Protein AF-A2FU01-F1 (afdb_monomer)

Radius of gyration: 20.54 Å; Cα contacts (8 Å, |Δi|>4): 476; chains: 1; bounding box: 46×54×56 Å

Solvent-accessible surface area (backbone atoms only — not comparable to full-atom values): 16799 Å² total; per-residue (Å²): 116,40,80,57,59,60,44,74,66,53,72,69,38,48,50,30,56,73,68,65,44,70,49,74,47,75,46,80,49,58,55,92,45,40,67,59,50,53,52,49,48,48,71,64,40,41,24,26,28,24,21,35,81,86,70,32,39,35,46,48,92,60,76,44,55,71,45,82,50,78,78,81,53,95,46,71,64,58,47,50,54,49,40,60,76,74,58,66,64,59,44,64,78,25,28,20,31,39,37,33,38,64,40,38,43,31,44,41,25,30,34,50,51,26,40,77,59,38,49,48,49,48,52,34,44,80,68,72,42,91,61,63,59,77,72,47,44,34,52,63,52,50,51,65,72,71,37,43,73,63,42,74,72,50,82,80,86,74,75,85,74,53,48,72,65,58,82,72,73,80,71,83,86,83,71,84,72,85,78,79,78,79,88,68,90,76,88,58,89,83,71,65,57,70,42,52,50,43,47,51,55,38,53,49,34,18,58,67,48,75,42,82,62,70,55,21,34,72,41,83,42,62,48,51,80,80,40,94,76,61,37,60,34,54,22,37,39,67,27,47,46,55,23,40,46,85,71,52,74,87,80,55,51,95,75,60,50,72,69,56,52,38,48,35,27,50,49,38,38,52,51,38,57,75,70,42,39,34,50,36,39,49,45,47,54,56,50,67,78,45,68,87,127

Foldseek 3Di:
DDDDQKAFDALVLVVLLVLQDKDKDKDFAALVCFVVLQVCCQQQALQQAWADQVGIIGGHPDTRAEEEDDPPDPDSVVVVVVCVVPPSDRSRVTQWHWYDYRGMIMIMGRLSQADPVLSVLSVCVSVVHDHADAPSDRAADHLCRQCVVVLVPDDDDADPDALDQPPDDPDPDDDPDPPPDDDDPCPDDDDLPVLVVLLVVQVVSCVSVVHNDWSKDKDKDQQCVVGPGDHSSNHNNIFIHIFTLPDDPPPPPVPDDSVSSSVSSVVRVVVCVVSCSRSVRVSCSNCVVDPDD

Nearest PDB structures (foldseek):
  8g3j-assembly1_A  TM=5.429E-01  e=8.301E-05  Thermobifida fusca YX
  6ltd-assembly2_B  TM=4.489E-01  e=2.703E-04  Streptomyces sp. Sp080513GE-23
  6ltb-assembly1_A  TM=4.379E-01  e=3.851E-04  Streptomyces sp. Sp080513GE-23
  6ltc-assembly1_A  TM=4.478E-01  e=1.182E-03  Streptomyces sp. Sp080513GE-23
  7w5b-assembly1_R  TM=1.915E-01  e=4.860E+00  Homo sapiens

Mean predicted aligned error: 6.95 Å

Secondary structure (DSSP, 8-state):
-BS-SEE---HHHHHHHHHT-EEEEEEE--GGGHHHHHHHHHHH-GGGGEEE-SSSEEE--SPP-EEE--S--SSHHHHHHHHHHHS---TTT-SEEEEE-SSEEEEEEEGGG--HHHHHHHHHHHTT--------BSSPPPHHHHTHHHHHT--SPPP------TT---PPS--SS----------S---SHHHHHHHHHHHHHHHHTTS----EEEEEEEGGGG-SS--TT--S-EEEEEEE----TTTTGGG--HHHHHHHHHHHHHHHHHTTHHHHHHHHHHHHHS---

Sequence (293 aa):
MIGPSTMLPNAFEKLQLSVGCYVQLAVKVKNNKVSEIVNEISKKCIGCRTLFDGKNYVYTDQPCPTYQIPDKFPHLEEANKFVAKNHTIPESTRLASICYNKDTVIFNCNHSSSDGGYMKMLLDHVCGRETPKDTQAKIHTSIIDALSDQLANTNGKISTMTTPIRNYRKKQEKEYAIYTLIEFPIKEKMSKVTEKMMLAATLSASAYNKMLTSIASQLAVNARRYMKNPDWSHCNIDSLIVADAHTSIVTKYAKLIIDELSALLRKDMQEKLNNGEALRSVNHLYKRTYPKQ

Organism: Trichomonas vaginalis (strain ATCC PRA-98 / G3) (NCBI:txid412133)

pLDDT: mean 85.67, std 15.04, range [35.97, 98.75]

Structure (mmCIF, N/CA/C/O backbone):
data_AF-A2FU01-F1
#
_entry.id   AF-A2FU01-F1
#
loop_
_atom_site.group_PDB
_atom_site.id
_atom_site.type_symbol
_atom_site.label_atom_id
_atom_site.label_alt_id
_atom_site.label_comp_id
_atom_site.label_asym_id
_atom_site.label_entity_id
_atom_site.label_seq_id
_atom_site.pdbx_PDB_ins_code
_atom_site.Cartn_x
_atom_site.Cartn_y
_atom_site.Cartn_z
_atom_site.occupancy
_atom_site.B_iso_or_equiv
_atom_site.auth_seq_id
_atom_site.auth_comp_id
_atom_site.auth_asym_id
_atom_site.auth_atom_id
_atom_site.pdbx_PDB_model_num
ATOM 1 N N . MET A 1 1 ? 0.226 6.711 23.157 1.00 78.88 1 MET A N 1
ATOM 2 C CA . MET A 1 1 ? 0.546 7.139 21.781 1.00 78.88 1 MET A CA 1
ATOM 3 C C . MET A 1 1 ? 1.501 8.325 21.817 1.00 78.88 1 MET A C 1
ATOM 5 O O . MET A 1 1 ? 1.341 9.168 22.694 1.00 78.88 1 MET A O 1
ATOM 9 N N . ILE A 1 2 ? 2.484 8.378 20.917 1.00 87.88 2 ILE A N 1
ATOM 10 C CA . ILE A 1 2 ? 3.614 9.327 20.902 1.00 87.88 2 ILE A CA 1
ATOM 11 C C . ILE A 1 2 ? 3.585 10.151 19.601 1.00 87.88 2 ILE A C 1
ATOM 13 O O . ILE A 1 2 ? 3.069 9.690 18.583 1.00 87.88 2 ILE A O 1
ATOM 17 N N . GLY A 1 3 ? 4.134 11.369 19.626 1.00 89.94 3 GLY A N 1
ATOM 18 C CA . GLY A 1 3 ? 4.278 12.228 18.445 1.00 89.94 3 GLY A CA 1
ATOM 19 C C . GLY A 1 3 ? 3.182 13.291 18.303 1.00 89.94 3 GLY A C 1
ATOM 20 O O . GLY A 1 3 ? 2.368 13.474 19.219 1.00 89.94 3 GLY A O 1
ATOM 21 N N . PRO A 1 4 ? 3.176 14.034 17.182 1.00 92.69 4 PRO A N 1
ATOM 22 C CA . PRO A 1 4 ? 2.248 15.135 16.976 1.00 92.69 4 PRO A CA 1
ATOM 23 C C . PRO A 1 4 ? 0.814 14.627 16.774 1.00 92.69 4 PRO A C 1
ATOM 25 O O . PRO A 1 4 ? 0.582 13.552 16.224 1.00 92.69 4 PRO A O 1
ATOM 28 N N . SER A 1 5 ? -0.164 15.418 17.219 1.00 96.31 5 SER A N 1
ATOM 29 C CA . SER A 1 5 ? -1.586 15.142 16.960 1.00 96.31 5 SER A CA 1
ATOM 30 C C . SER A 1 5 ? -2.058 15.686 15.606 1.00 96.31 5 SER A C 1
ATOM 32 O O . SER A 1 5 ? -3.189 15.417 15.212 1.00 96.31 5 SER A O 1
ATOM 34 N N . THR A 1 6 ? -1.221 16.453 14.903 1.00 96.81 6 THR A N 1
ATOM 35 C CA . THR A 1 6 ? -1.499 16.989 13.567 1.00 96.81 6 THR A CA 1
ATOM 36 C C . THR A 1 6 ? -0.242 16.957 12.697 1.00 96.81 6 THR A C 1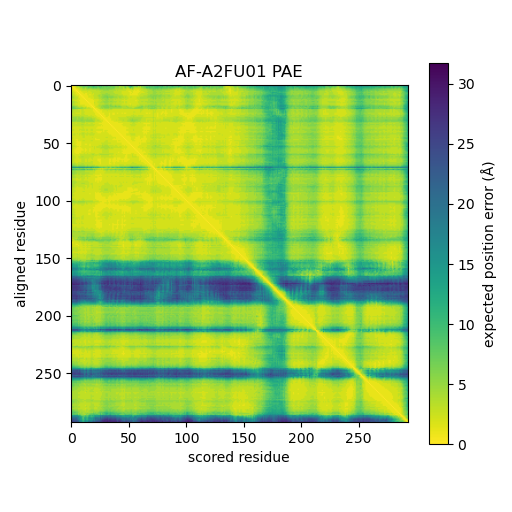
ATOM 38 O O . THR A 1 6 ? 0.865 17.139 13.199 1.00 96.81 6 THR A O 1
ATOM 41 N N . MET A 1 7 ? -0.391 16.719 11.393 1.00 95.94 7 MET A N 1
ATOM 42 C CA . MET A 1 7 ? 0.726 16.708 10.439 1.00 95.94 7 MET A CA 1
ATOM 43 C C . MET A 1 7 ? 0.266 17.198 9.068 1.00 95.94 7 MET A C 1
ATOM 45 O O . MET A 1 7 ? -0.790 16.795 8.587 1.00 95.94 7 MET A O 1
ATOM 49 N N . LEU A 1 8 ? 1.062 18.038 8.411 1.00 94.38 8 LEU A N 1
ATOM 50 C CA . LEU A 1 8 ? 0.791 18.434 7.032 1.00 94.38 8 LEU A CA 1
ATOM 51 C C . LEU A 1 8 ? 1.210 17.299 6.079 1.00 94.38 8 LEU A C 1
ATOM 53 O O . LEU A 1 8 ? 2.355 16.857 6.175 1.00 94.38 8 LEU A O 1
ATOM 57 N N . PRO A 1 9 ? 0.353 16.848 5.143 1.00 92.19 9 PRO A N 1
ATOM 58 C CA . PRO A 1 9 ? 0.762 15.861 4.156 1.00 92.19 9 PRO A CA 1
ATOM 59 C C . PRO A 1 9 ? 1.794 16.447 3.188 1.00 92.19 9 PRO A C 1
ATOM 61 O O . PRO A 1 9 ? 1.681 17.599 2.741 1.00 92.19 9 PRO A O 1
ATOM 64 N N . ASN A 1 10 ? 2.770 15.633 2.799 1.00 86.88 10 ASN A N 1
ATOM 65 C CA . ASN A 1 10 ? 3.693 15.972 1.718 1.00 86.88 10 ASN A CA 1
ATOM 66 C C . ASN A 1 10 ? 3.009 15.844 0.333 1.00 86.88 10 ASN A C 1
ATOM 68 O O . ASN A 1 10 ? 1.844 15.464 0.218 1.00 86.88 10 ASN A O 1
ATOM 72 N N . ALA A 1 11 ? 3.721 16.176 -0.750 1.00 81.75 11 ALA A N 1
ATOM 73 C CA . ALA A 1 11 ? 3.181 16.074 -2.116 1.00 81.75 11 ALA A CA 1
ATOM 74 C C . ALA A 1 11 ? 2.715 14.664 -2.488 1.00 81.75 11 ALA A C 1
ATOM 76 O O . ALA A 1 11 ? 1.692 14.507 -3.152 1.00 81.75 11 ALA A O 1
ATOM 77 N N . PHE A 1 12 ? 3.490 13.658 -2.093 1.00 82.69 12 PHE A N 1
ATOM 78 C CA . PHE A 1 12 ? 3.201 12.269 -2.408 1.00 82.69 12 PHE A CA 1
ATOM 79 C C . PHE A 1 12 ? 1.903 11.826 -1.727 1.00 82.69 12 PHE A C 1
ATOM 81 O O . PHE A 1 12 ? 1.001 11.309 -2.373 1.00 82.69 12 PHE A O 1
ATOM 88 N N . GLU A 1 13 ? 1.753 12.138 -0.446 1.00 89.12 13 GLU A N 1
ATOM 89 C CA . GLU A 1 13 ? 0.534 11.903 0.326 1.00 89.12 13 GLU A CA 1
ATOM 90 C C . GLU A 1 13 ? -0.666 12.683 -0.216 1.00 89.12 13 GLU A C 1
ATOM 92 O O . GLU A 1 13 ? -1.747 12.116 -0.342 1.00 89.12 13 GLU A O 1
ATOM 97 N N . LYS A 1 14 ? -0.484 13.952 -0.606 1.00 89.00 14 LYS A N 1
ATOM 98 C CA . LYS A 1 14 ? -1.539 14.752 -1.252 1.00 89.00 14 LYS A CA 1
ATOM 99 C C . LYS A 1 14 ? -2.019 14.132 -2.561 1.00 89.00 14 LYS A C 1
ATOM 101 O O . LYS A 1 14 ? -3.210 14.199 -2.843 1.00 89.00 14 LYS A O 1
ATOM 106 N N . LEU A 1 15 ? -1.119 13.536 -3.347 1.00 84.88 15 LEU A N 1
ATOM 107 C CA . LEU A 1 15 ? -1.495 12.793 -4.551 1.00 84.88 15 LEU A CA 1
ATOM 108 C C . LEU A 1 15 ? -2.341 11.564 -4.196 1.00 84.88 15 LEU A C 1
ATOM 110 O O . LEU A 1 15 ? -3.362 11.330 -4.830 1.00 84.88 15 LEU A O 1
ATOM 114 N N . GLN A 1 16 ? -1.958 10.801 -3.170 1.00 88.44 16 GLN A N 1
ATOM 115 C CA . GLN A 1 16 ? -2.743 9.634 -2.744 1.00 88.44 16 GLN A CA 1
ATOM 116 C C . GLN A 1 16 ? -4.131 10.033 -2.224 1.00 88.44 16 GLN A C 1
ATOM 118 O O . GLN A 1 16 ? -5.129 9.402 -2.577 1.00 88.44 16 GLN A O 1
ATOM 123 N N . LEU A 1 17 ? -4.199 11.118 -1.446 1.00 90.94 17 LEU A N 1
ATOM 124 C CA . LEU A 1 17 ? -5.452 11.693 -0.957 1.00 90.94 17 LEU A CA 1
ATOM 125 C C . LEU A 1 17 ? -6.339 12.179 -2.113 1.00 90.94 17 LEU A C 1
ATOM 127 O O . LEU A 1 17 ? -7.523 11.868 -2.127 1.00 90.94 17 LEU A O 1
ATOM 131 N N . SER A 1 18 ? -5.783 12.879 -3.109 1.00 86.69 18 SER A N 1
ATOM 132 C CA . SER A 1 18 ? -6.569 13.428 -4.227 1.00 86.69 18 SER A CA 1
ATOM 133 C C . SER A 1 18 ? -7.082 12.367 -5.199 1.00 86.69 18 SER A C 1
ATOM 135 O O . SER A 1 18 ? -8.150 12.536 -5.783 1.00 86.69 18 SER A O 1
ATOM 137 N N . VAL A 1 19 ? -6.343 11.266 -5.365 1.00 84.12 19 VAL A N 1
ATOM 138 C CA . VAL A 1 19 ? -6.801 10.107 -6.143 1.00 84.12 19 VAL A CA 1
ATOM 139 C C . VAL A 1 19 ? -7.897 9.342 -5.392 1.00 84.12 19 VAL A C 1
ATOM 141 O O . VAL A 1 19 ? -8.708 8.670 -6.027 1.00 84.12 19 VAL A O 1
ATOM 144 N N . GLY A 1 20 ? -7.937 9.433 -4.057 1.00 85.19 20 GLY A N 1
ATOM 145 C CA . GLY A 1 20 ? -8.892 8.691 -3.234 1.00 85.19 20 GLY A CA 1
ATOM 146 C C . GLY A 1 20 ? -8.672 7.179 -3.317 1.00 85.19 20 GLY A C 1
ATOM 147 O O . GLY A 1 20 ? -9.630 6.408 -3.343 1.00 85.19 20 GLY A O 1
ATOM 148 N N . CYS A 1 21 ? -7.412 6.743 -3.429 1.00 86.88 21 CYS A N 1
ATOM 149 C CA . CYS A 1 21 ? -7.065 5.329 -3.553 1.00 86.88 21 CYS A CA 1
ATOM 150 C C . CYS A 1 21 ? -7.145 4.627 -2.189 1.00 86.88 21 CYS A C 1
ATOM 152 O O . CYS A 1 21 ? -6.644 5.150 -1.195 1.00 86.88 21 CYS A O 1
ATOM 154 N N . TYR A 1 22 ? -7.727 3.426 -2.147 1.00 93.19 22 TYR A N 1
ATOM 155 C CA . TYR A 1 22 ? -7.781 2.580 -0.953 1.00 93.19 22 TYR A CA 1
ATOM 156 C C . TYR A 1 22 ? -7.107 1.237 -1.227 1.00 93.19 22 TYR A C 1
ATOM 158 O O . TYR A 1 22 ? -7.256 0.642 -2.295 1.00 93.19 22 TYR A O 1
ATOM 166 N N . VAL A 1 23 ? -6.379 0.748 -0.231 1.00 93.31 23 VAL A N 1
ATOM 167 C CA . VAL A 1 23 ? -5.780 -0.580 -0.199 1.00 93.31 23 VAL A CA 1
ATOM 168 C C . VAL A 1 23 ? -6.587 -1.428 0.782 1.00 93.31 23 VAL A C 1
ATOM 170 O O . VAL A 1 23 ? -6.903 -0.991 1.891 1.00 93.31 23 VAL A O 1
ATOM 173 N N . GLN A 1 24 ? -6.916 -2.656 0.380 1.00 95.31 24 GLN A N 1
ATOM 174 C CA . GLN A 1 24 ? -7.701 -3.586 1.189 1.00 95.31 24 GLN A CA 1
ATOM 175 C C . GLN A 1 24 ? -6.910 -4.851 1.520 1.00 95.31 24 GLN A C 1
ATOM 177 O O . GLN A 1 24 ? -6.280 -5.449 0.646 1.00 95.31 24 GLN A O 1
ATOM 182 N N . LEU A 1 25 ? -6.999 -5.292 2.776 1.00 95.12 25 LEU A N 1
ATOM 183 C CA . LEU A 1 25 ? -6.580 -6.622 3.212 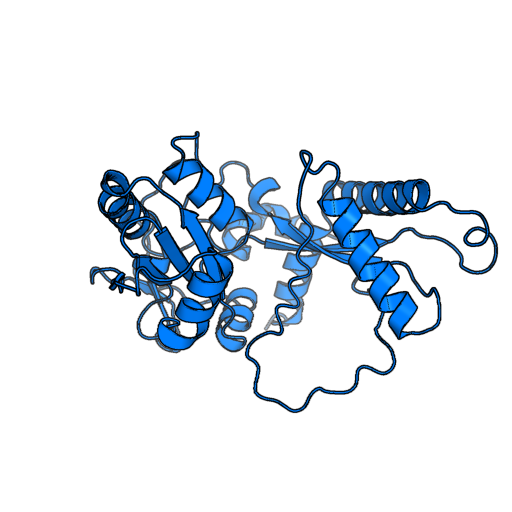1.00 95.12 25 LEU A CA 1
ATOM 184 C C . LEU A 1 25 ? -7.810 -7.390 3.694 1.00 95.12 25 LEU A C 1
ATOM 186 O O . LEU A 1 25 ? -8.409 -7.018 4.699 1.00 95.12 25 LEU A O 1
ATOM 190 N N . ALA A 1 26 ? -8.144 -8.483 3.009 1.00 94.25 26 ALA A N 1
ATOM 191 C CA . ALA A 1 26 ? -9.205 -9.398 3.412 1.00 94.25 26 ALA A CA 1
ATOM 192 C C . ALA A 1 26 ? -8.632 -10.738 3.855 1.00 94.25 26 ALA A C 1
ATOM 194 O O . ALA A 1 26 ? -7.809 -11.331 3.154 1.00 94.25 26 ALA A O 1
ATOM 195 N N . VAL A 1 27 ? -9.098 -11.233 4.997 1.00 91.69 27 VAL A N 1
ATOM 196 C CA . VAL A 1 27 ? -8.671 -12.511 5.567 1.00 91.69 27 VAL A CA 1
ATOM 197 C C . VAL A 1 27 ? -9.880 -13.334 5.996 1.00 91.69 27 VAL A C 1
ATOM 199 O O . VAL A 1 27 ? -10.792 -12.812 6.637 1.00 91.69 27 VAL A O 1
ATOM 202 N N . LYS A 1 28 ? -9.871 -14.633 5.665 1.00 91.50 28 LYS A N 1
ATOM 203 C CA . LYS A 1 28 ? -10.758 -15.616 6.301 1.00 91.50 28 LYS A CA 1
ATOM 204 C C . LYS A 1 28 ? -10.105 -16.131 7.574 1.00 91.50 28 LYS A C 1
ATOM 206 O O . LYS A 1 28 ? -8.927 -16.489 7.574 1.00 91.50 28 LYS A O 1
ATOM 211 N N . VAL A 1 29 ? -10.871 -16.167 8.650 1.00 91.25 29 VAL A N 1
ATOM 212 C CA . VAL A 1 29 ? -10.421 -16.494 10.001 1.00 91.25 29 VAL A CA 1
ATOM 213 C C . VAL A 1 29 ? -11.457 -17.395 10.666 1.00 91.25 29 VAL A C 1
ATOM 215 O O . VAL A 1 29 ? -12.606 -17.472 10.241 1.00 91.25 29 VAL A O 1
ATOM 218 N N . LYS A 1 30 ? -11.065 -18.106 11.725 1.00 92.12 30 LYS A N 1
ATOM 219 C CA . LYS A 1 30 ? -12.041 -18.859 12.526 1.00 92.12 30 LYS A CA 1
ATOM 220 C C . LYS A 1 30 ? -13.026 -17.883 13.173 1.00 92.12 30 LYS A C 1
ATOM 222 O O . LYS A 1 30 ? -12.602 -16.825 13.633 1.00 92.12 30 LYS A O 1
ATOM 227 N N . ASN A 1 31 ? -14.299 -18.258 13.288 1.00 94.19 31 ASN A N 1
ATOM 228 C CA . ASN A 1 31 ? -15.335 -17.354 13.803 1.00 94.19 31 ASN A CA 1
ATOM 229 C C . ASN A 1 31 ? -15.001 -16.767 15.181 1.00 94.19 31 ASN A C 1
ATOM 231 O O . ASN A 1 31 ? -15.192 -15.581 15.428 1.00 94.19 31 ASN A O 1
ATOM 235 N N . ASN A 1 32 ? -14.415 -17.574 16.067 1.00 96.06 32 ASN A N 1
ATOM 236 C CA . ASN A 1 32 ? -14.002 -17.134 17.400 1.00 96.06 32 ASN A CA 1
ATOM 237 C C . ASN A 1 32 ? -12.783 -16.189 17.413 1.00 96.06 32 ASN A C 1
ATOM 239 O O . ASN A 1 32 ? -12.427 -15.686 18.473 1.00 96.06 32 ASN A O 1
ATOM 243 N N . LYS A 1 33 ? -12.134 -15.955 16.266 1.00 96.31 33 LYS A N 1
ATOM 244 C CA . LYS A 1 33 ? -10.993 -15.042 16.098 1.00 96.31 33 LYS A CA 1
ATOM 245 C C . LYS A 1 33 ? -11.369 -13.703 15.468 1.00 96.31 33 LYS A C 1
ATOM 247 O O . LYS A 1 33 ? -10.549 -12.791 15.494 1.00 96.31 33 LYS A O 1
ATOM 252 N N . VAL A 1 34 ? -12.587 -13.549 14.942 1.00 97.00 34 VAL A N 1
ATOM 253 C CA . VAL A 1 34 ? -13.024 -12.314 14.268 1.00 97.00 34 VAL A CA 1
ATOM 254 C C . VAL A 1 34 ? -12.888 -11.099 15.186 1.00 97.00 34 VAL A C 1
ATOM 256 O O . VAL A 1 34 ? -12.191 -10.150 14.840 1.00 97.00 34 VAL A O 1
ATOM 259 N N . SER A 1 35 ? -13.489 -11.135 16.379 1.00 97.56 35 SER A N 1
ATOM 260 C CA . SER A 1 35 ? -13.459 -9.999 17.313 1.00 97.56 35 SER A CA 1
ATOM 261 C C . SER A 1 35 ? -12.047 -9.669 17.805 1.00 97.56 35 SER A C 1
ATOM 263 O O . SER A 1 35 ? -11.709 -8.499 17.959 1.00 97.56 35 SER A O 1
ATOM 265 N N . GLU A 1 36 ? -11.210 -10.686 18.024 1.00 97.25 36 GLU A N 1
ATOM 266 C CA . GLU A 1 36 ? -9.795 -10.515 18.379 1.00 97.25 36 GLU A CA 1
ATOM 267 C C . GLU A 1 36 ? -9.050 -9.756 17.276 1.00 97.25 36 GLU A C 1
ATOM 269 O O . GLU A 1 36 ? -8.428 -8.732 17.546 1.00 97.25 36 GLU A O 1
ATOM 274 N N . ILE A 1 37 ? -9.188 -10.192 16.023 1.00 97.44 37 ILE A N 1
ATOM 275 C CA . ILE A 1 37 ? -8.495 -9.589 14.880 1.00 97.44 37 ILE A CA 1
ATOM 276 C C . ILE A 1 37 ? -9.004 -8.170 14.599 1.00 97.44 37 ILE A C 1
ATOM 278 O O . ILE A 1 37 ? -8.197 -7.277 14.351 1.00 97.44 37 ILE A O 1
ATOM 282 N N . VAL A 1 38 ? -10.314 -7.924 14.698 1.00 98.38 38 VAL A N 1
ATOM 283 C CA . VAL A 1 38 ? -10.888 -6.569 14.595 1.00 98.38 38 VAL A CA 1
ATOM 284 C C . VAL A 1 38 ? -10.281 -5.640 15.653 1.00 98.38 38 VAL A C 1
ATOM 286 O O . VAL A 1 38 ? -9.858 -4.527 15.332 1.00 98.38 38 VAL A O 1
ATOM 289 N N . ASN A 1 39 ? -10.184 -6.102 16.903 1.00 97.25 39 ASN A N 1
ATOM 290 C CA . ASN A 1 39 ? -9.599 -5.324 17.994 1.00 97.25 39 ASN A CA 1
ATOM 291 C C . ASN A 1 39 ? -8.105 -5.052 17.779 1.00 97.25 39 ASN A C 1
ATOM 293 O O . ASN A 1 39 ? -7.654 -3.930 18.016 1.00 97.25 39 ASN A O 1
ATOM 297 N N . GLU A 1 40 ? -7.350 -6.045 17.311 1.00 95.44 40 GLU A N 1
ATOM 298 C CA . GLU A 1 40 ? -5.928 -5.893 16.997 1.00 95.44 40 GLU A CA 1
ATOM 299 C C . GLU A 1 40 ? -5.707 -4.868 15.881 1.00 95.44 40 GLU A C 1
ATOM 301 O O . GLU A 1 40 ? -4.947 -3.919 16.064 1.00 95.44 40 GLU A O 1
ATOM 306 N N . ILE A 1 41 ? -6.430 -4.976 14.762 1.00 97.19 41 ILE A N 1
ATOM 307 C CA . ILE A 1 41 ? -6.334 -4.019 13.647 1.00 97.19 41 ILE A CA 1
ATOM 308 C C . ILE A 1 41 ? -6.686 -2.599 14.118 1.00 97.19 41 ILE A C 1
ATOM 310 O O . ILE A 1 41 ? -5.957 -1.650 13.823 1.00 97.19 41 ILE A O 1
ATOM 314 N N . SER A 1 42 ? -7.769 -2.447 14.888 1.00 96.94 42 SER A N 1
ATOM 315 C CA . SER A 1 42 ? -8.249 -1.153 15.403 1.00 96.94 42 SER A CA 1
ATOM 316 C C . SER A 1 42 ? -7.236 -0.448 16.314 1.00 96.94 42 SER A C 1
ATOM 318 O O . SER A 1 42 ? -7.145 0.783 16.315 1.00 96.94 42 SER A O 1
ATOM 320 N N . LYS A 1 43 ? -6.459 -1.219 17.086 1.00 93.56 43 LYS A N 1
ATOM 321 C CA . LYS A 1 43 ? -5.402 -0.698 17.965 1.00 93.56 43 LYS A CA 1
ATOM 322 C C . LYS A 1 43 ? -4.097 -0.431 17.219 1.00 93.56 43 LYS A C 1
ATOM 324 O O . LYS A 1 43 ? -3.431 0.554 17.516 1.00 93.56 43 LYS A O 1
ATOM 329 N N . LYS A 1 44 ? -3.724 -1.321 16.298 1.00 94.12 44 LYS A N 1
ATOM 330 C CA . LYS A 1 44 ? -2.399 -1.347 15.670 1.00 94.12 44 LYS A CA 1
ATOM 331 C C . LYS A 1 44 ? -2.261 -0.382 14.498 1.00 94.12 44 LYS A C 1
ATOM 333 O O . LYS A 1 44 ? -1.199 0.200 14.295 1.00 94.12 44 LYS A O 1
ATOM 338 N N . CYS A 1 45 ? -3.311 -0.253 13.692 1.00 96.44 45 CYS A N 1
ATOM 339 C CA . CYS A 1 45 ? -3.209 0.441 12.416 1.00 96.44 45 CYS A CA 1
ATOM 340 C C . CYS A 1 45 ? -3.446 1.940 12.581 1.00 96.44 45 CYS A C 1
ATOM 342 O O . CYS A 1 45 ? -4.525 2.356 12.993 1.00 96.44 45 CYS A O 1
ATOM 344 N N . ILE A 1 46 ? -2.474 2.766 12.190 1.00 96.50 46 ILE A N 1
ATOM 345 C CA . ILE A 1 46 ? -2.549 4.228 12.362 1.00 96.50 46 ILE A CA 1
ATOM 346 C C . ILE A 1 46 ? -3.739 4.832 11.615 1.00 96.50 46 ILE A C 1
ATOM 348 O O . ILE A 1 46 ? -4.432 5.690 12.159 1.00 96.50 46 ILE A O 1
ATOM 352 N N . GLY A 1 47 ? -4.061 4.319 10.422 1.00 97.12 47 GLY A N 1
ATOM 353 C CA . GLY A 1 47 ? -5.231 4.760 9.657 1.00 97.12 47 GLY A CA 1
ATOM 354 C C . GLY A 1 47 ? -6.547 4.659 10.443 1.00 97.12 47 GLY A C 1
ATOM 355 O O . GLY A 1 47 ? -7.443 5.472 10.236 1.00 97.12 47 GLY A O 1
ATOM 356 N N . CYS A 1 48 ? -6.646 3.749 11.422 1.00 97.75 48 CYS A N 1
ATOM 357 C CA . CYS A 1 48 ? -7.800 3.618 12.317 1.00 97.75 48 CYS A CA 1
ATOM 358 C C . CYS A 1 48 ? -7.968 4.805 13.273 1.00 97.75 48 CYS A C 1
ATOM 360 O O . CYS A 1 48 ? -9.019 4.921 13.898 1.00 97.75 48 CYS A O 1
ATOM 362 N N . ARG A 1 49 ? -6.963 5.678 13.419 1.00 97.25 49 ARG A N 1
ATOM 363 C CA . ARG A 1 49 ? -6.908 6.805 14.370 1.00 97.25 49 ARG A CA 1
ATOM 364 C C . ARG A 1 49 ? -6.497 8.138 13.738 1.00 97.25 49 ARG A C 1
ATOM 366 O O . ARG A 1 49 ? -6.270 9.109 14.456 1.00 97.25 49 ARG A O 1
ATOM 373 N N . THR A 1 50 ? -6.444 8.204 12.412 1.00 97.69 50 THR A N 1
ATOM 374 C CA . THR A 1 50 ? -6.075 9.414 11.670 1.00 97.69 50 THR A CA 1
ATOM 375 C C . THR A 1 50 ? -7.154 9.754 10.650 1.00 97.69 50 THR A C 1
ATOM 377 O O . THR A 1 50 ? -7.630 8.866 9.947 1.00 97.69 50 THR A O 1
ATOM 380 N N . LEU A 1 51 ? -7.538 11.025 10.560 1.00 97.88 51 LEU A N 1
ATOM 381 C CA . LEU A 1 51 ? -8.400 11.581 9.508 1.00 97.88 51 LEU A CA 1
ATOM 382 C C . LEU A 1 51 ? -7.668 12.706 8.765 1.00 97.88 51 LEU A C 1
ATOM 384 O O . LEU A 1 51 ? -6.633 13.175 9.238 1.00 97.88 51 LEU A O 1
ATOM 388 N N . PHE A 1 52 ? -8.196 13.142 7.624 1.00 97.94 52 PHE A N 1
ATOM 389 C CA . PHE A 1 52 ? -7.703 14.295 6.871 1.00 97.94 52 PHE A CA 1
ATOM 390 C C . PHE A 1 52 ? -8.744 15.422 6.871 1.00 97.94 52 PHE A C 1
ATOM 392 O O . PHE A 1 52 ? -9.805 15.289 6.272 1.00 97.94 52 PHE A O 1
ATOM 399 N N . ASP A 1 53 ? -8.448 16.549 7.521 1.00 97.00 53 ASP A N 1
ATOM 400 C CA . ASP A 1 53 ? -9.401 17.665 7.690 1.00 97.00 53 ASP A CA 1
ATOM 401 C C . ASP A 1 53 ? -9.543 18.568 6.441 1.00 97.00 53 ASP A C 1
ATOM 403 O O . ASP A 1 53 ? -10.147 19.638 6.502 1.00 97.00 53 ASP A O 1
ATOM 407 N N . GLY A 1 54 ? -8.964 18.157 5.308 1.00 95.75 54 GLY A N 1
ATOM 408 C CA . GLY A 1 54 ? -8.826 18.964 4.092 1.00 95.75 54 GLY A CA 1
ATOM 409 C C . GLY A 1 54 ? -7.493 19.714 3.998 1.00 95.75 54 GLY A C 1
ATOM 410 O O . GLY A 1 54 ? -7.124 20.181 2.919 1.00 95.75 54 GLY A O 1
ATOM 411 N N . LYS A 1 55 ? -6.733 19.799 5.096 1.00 96.38 55 LYS A N 1
ATOM 412 C CA . LYS A 1 55 ? -5.422 20.457 5.158 1.00 96.38 55 LYS A CA 1
ATOM 413 C C . LYS A 1 55 ? -4.353 19.594 5.822 1.00 96.38 55 LYS A C 1
ATOM 415 O O . LYS A 1 55 ? -3.250 19.505 5.290 1.00 96.38 55 LYS A O 1
ATOM 420 N N . ASN A 1 56 ? -4.658 18.972 6.953 1.00 97.62 56 ASN A N 1
ATOM 421 C CA . ASN A 1 56 ? -3.745 18.202 7.785 1.00 97.62 56 ASN A CA 1
ATOM 422 C C . ASN A 1 56 ? -4.289 16.798 8.030 1.00 97.62 56 ASN A C 1
ATOM 424 O O . ASN A 1 56 ? -5.498 16.571 8.103 1.00 97.62 56 ASN A O 1
ATOM 428 N N . TYR A 1 57 ? -3.374 15.870 8.272 1.00 98.06 57 TYR A N 1
ATOM 429 C CA . TYR A 1 57 ? -3.683 14.700 9.069 1.00 98.06 57 TYR A CA 1
ATOM 430 C C . TYR A 1 57 ? -3.944 15.111 10.510 1.00 98.06 57 TYR A C 1
ATOM 432 O O . TYR A 1 57 ? -3.188 15.899 11.080 1.00 98.06 57 TYR A O 1
ATOM 440 N N . VAL A 1 58 ? -4.994 14.550 11.098 1.00 98.25 58 VAL A N 1
ATOM 441 C CA . VAL A 1 58 ? -5.423 14.827 12.466 1.00 98.25 58 VAL A CA 1
ATOM 442 C C . VAL A 1 58 ? -5.628 13.508 13.194 1.00 98.25 58 VAL A C 1
ATOM 444 O O . VAL A 1 58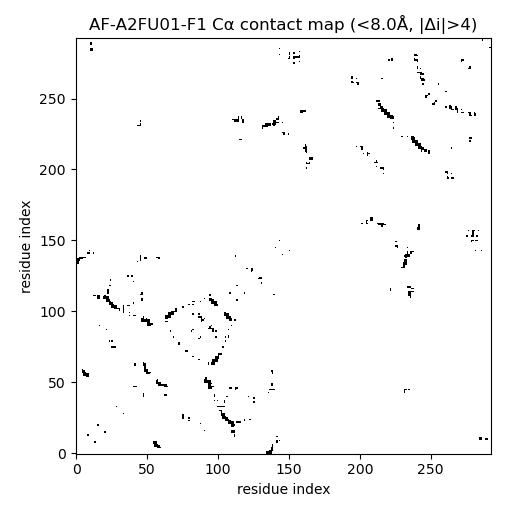 ? -6.347 12.619 12.733 1.00 98.25 58 VAL A O 1
ATOM 447 N N . TYR A 1 59 ? -4.972 13.385 14.340 1.00 98.19 59 TYR A N 1
ATOM 448 C CA . TYR A 1 59 ? -5.160 12.281 15.264 1.00 98.19 59 TYR A CA 1
ATOM 449 C C . TYR A 1 59 ? -6.507 12.387 15.984 1.00 98.19 59 TYR A C 1
ATOM 451 O O . TYR A 1 59 ? -6.946 13.479 16.346 1.00 98.19 59 TYR A O 1
ATOM 459 N N . THR A 1 60 ? -7.132 11.248 16.272 1.00 97.12 60 THR A N 1
ATOM 460 C CA . THR A 1 60 ? -8.348 11.197 17.081 1.00 97.12 60 THR A CA 1
ATOM 461 C C . THR A 1 60 ? -8.429 9.934 17.939 1.00 97.12 60 THR A C 1
ATOM 463 O O . THR A 1 60 ? -8.147 8.819 17.494 1.00 97.12 60 THR A O 1
ATOM 466 N N . ASP A 1 61 ? -8.887 10.111 19.180 1.00 95.12 61 ASP A N 1
ATOM 467 C CA . ASP A 1 61 ? -9.154 9.024 20.129 1.00 95.12 61 ASP A CA 1
ATOM 468 C C . ASP A 1 61 ? -10.481 8.299 19.848 1.00 95.12 61 ASP A C 1
ATOM 470 O O . ASP A 1 61 ? -10.777 7.268 20.459 1.00 95.12 61 ASP A O 1
ATOM 474 N N . GLN A 1 62 ? -11.278 8.791 18.894 1.00 96.44 62 GLN A N 1
ATOM 475 C CA . GLN A 1 62 ? -12.538 8.157 18.518 1.00 96.44 62 GLN A CA 1
ATOM 476 C C . GLN A 1 62 ? -12.293 6.757 17.932 1.00 96.44 62 GLN A C 1
ATOM 478 O O . GLN A 1 62 ? -11.330 6.596 17.164 1.00 96.44 62 GLN A O 1
ATOM 483 N N . PRO A 1 63 ? -13.137 5.756 18.256 1.00 95.62 63 PRO A N 1
ATOM 484 C CA . PRO A 1 63 ? -13.004 4.393 17.746 1.00 95.62 63 PRO A CA 1
ATOM 485 C C . PRO A 1 63 ? -12.899 4.325 16.219 1.00 95.62 63 PRO A C 1
ATOM 487 O O . PRO A 1 63 ? -13.416 5.188 15.507 1.00 95.62 63 PRO A O 1
ATOM 490 N N . CYS A 1 64 ? -12.237 3.281 15.718 1.00 97.94 64 CYS A N 1
ATOM 491 C CA . CYS A 1 64 ? -12.200 3.009 14.286 1.00 97.94 64 CYS A CA 1
ATOM 492 C C . CYS A 1 64 ? -13.618 2.706 13.770 1.00 97.94 64 CYS A C 1
ATOM 494 O O . CYS A 1 64 ? -14.294 1.858 14.368 1.00 97.94 64 CYS A O 1
ATOM 496 N N . PRO A 1 65 ? -14.070 3.330 12.667 1.00 98.38 65 PRO A N 1
ATOM 497 C CA . PRO A 1 65 ? -15.301 2.939 11.992 1.00 98.38 65 PRO A CA 1
ATOM 498 C C . PRO A 1 65 ? -15.287 1.443 11.670 1.00 98.38 65 PRO A C 1
ATOM 500 O O . PRO A 1 65 ? -14.441 0.961 10.915 1.00 98.38 65 PRO A O 1
ATOM 503 N N . THR A 1 66 ? -16.208 0.706 12.286 1.00 98.62 66 THR A N 1
ATOM 504 C CA . THR A 1 66 ? -16.254 -0.754 12.215 1.00 98.62 66 THR A CA 1
ATOM 505 C C . THR A 1 66 ? -17.661 -1.200 11.829 1.00 98.62 66 THR A C 1
ATOM 507 O O . THR A 1 66 ? -18.623 -0.835 12.501 1.00 98.62 66 THR A O 1
ATOM 510 N N . TYR A 1 67 ? -17.785 -1.990 10.763 1.00 98.50 67 TYR A N 1
ATOM 511 C CA . TYR A 1 67 ? -19.067 -2.371 10.168 1.00 98.50 67 TYR A CA 1
ATOM 512 C C . TYR A 1 67 ? -19.208 -3.888 10.067 1.00 98.50 67 TYR A C 1
ATOM 514 O O . TYR A 1 67 ? -18.304 -4.576 9.592 1.00 98.50 67 TYR A O 1
ATOM 522 N N . GLN A 1 68 ? -20.362 -4.414 10.469 1.00 98.38 68 GLN A N 1
ATOM 523 C CA . GLN A 1 68 ? -20.715 -5.794 10.162 1.00 98.38 68 GLN A CA 1
ATOM 524 C C . GLN A 1 68 ? -21.256 -5.871 8.726 1.00 98.38 68 GLN A C 1
ATOM 526 O O . GLN A 1 68 ? -22.134 -5.092 8.355 1.00 98.38 68 GLN A O 1
ATOM 531 N N . ILE A 1 69 ? -20.742 -6.801 7.923 1.00 98.19 69 ILE A N 1
ATOM 532 C CA . ILE A 1 69 ? -21.168 -7.051 6.538 1.00 98.19 69 ILE A CA 1
ATOM 533 C C . ILE A 1 69 ? -21.934 -8.381 6.443 1.00 98.19 69 ILE A C 1
ATOM 535 O O . ILE A 1 69 ? -21.849 -9.203 7.359 1.00 98.19 69 ILE A O 1
ATOM 539 N N . PRO A 1 70 ? -22.676 -8.638 5.349 1.00 97.25 70 PRO A N 1
ATOM 540 C CA . PRO A 1 70 ? -23.388 -9.903 5.176 1.00 97.25 70 PRO A CA 1
ATOM 541 C C . PRO A 1 70 ? -22.482 -11.148 5.243 1.00 97.25 70 PRO A C 1
ATOM 543 O O . PRO A 1 70 ? -21.356 -11.156 4.745 1.00 97.25 70 PRO A O 1
ATOM 546 N N . ASP A 1 71 ? -23.014 -12.254 5.770 1.00 95.25 71 ASP A N 1
ATOM 547 C CA . ASP A 1 71 ? -22.318 -13.555 5.839 1.00 95.25 71 ASP A CA 1
ATOM 548 C C . ASP A 1 71 ? -22.291 -14.324 4.504 1.00 95.25 71 ASP A 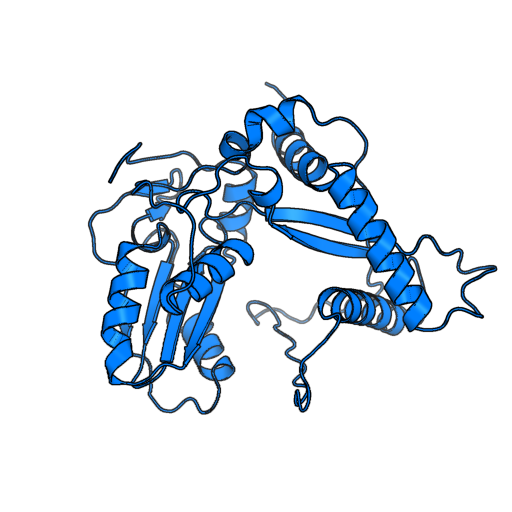C 1
ATOM 550 O O . ASP A 1 71 ? -21.773 -15.439 4.429 1.00 95.25 71 ASP A O 1
ATOM 554 N N . LYS A 1 72 ? -22.910 -13.776 3.453 1.00 87.62 72 LYS A N 1
ATOM 555 C CA . LYS A 1 72 ? -23.275 -14.508 2.228 1.00 87.62 72 LYS A CA 1
ATOM 556 C C . LYS A 1 72 ? -22.223 -14.450 1.117 1.00 87.62 72 LYS A C 1
ATOM 558 O O . LYS A 1 72 ? -22.551 -14.771 -0.018 1.00 87.62 72 LYS A O 1
ATOM 563 N N . PHE A 1 73 ? -20.990 -14.050 1.416 1.00 90.88 73 PHE A N 1
ATOM 564 C CA . PHE A 1 73 ? -19.931 -13.979 0.408 1.00 90.88 73 PHE A CA 1
ATOM 565 C C . PHE A 1 73 ? -19.187 -15.320 0.311 1.00 90.88 73 PHE A C 1
ATOM 567 O O . PHE A 1 73 ? -18.466 -15.683 1.246 1.00 90.88 73 PHE A O 1
ATOM 574 N N . PRO A 1 74 ? -19.320 -16.075 -0.795 1.00 85.00 74 PRO A N 1
ATOM 575 C CA . PRO A 1 74 ? -18.588 -17.329 -0.967 1.00 85.00 74 PRO A CA 1
ATOM 576 C C . PRO A 1 74 ? -17.072 -17.078 -1.069 1.00 85.00 74 PRO A C 1
ATOM 578 O O . PRO A 1 74 ? -16.270 -17.813 -0.476 1.00 85.00 74 PRO A O 1
ATOM 581 N N . HIS A 1 75 ? -16.679 -15.979 -1.721 1.00 87.38 75 HIS A N 1
ATOM 582 C CA . HIS A 1 75 ? -15.290 -15.601 -1.976 1.00 87.38 75 HIS A CA 1
ATOM 583 C C . HIS A 1 75 ? -14.928 -14.253 -1.334 1.00 87.38 75 HIS A C 1
ATOM 585 O O . HIS A 1 75 ? -15.748 -13.339 -1.261 1.00 87.38 75 HIS A O 1
ATOM 591 N N . LEU A 1 76 ? -13.667 -14.113 -0.894 1.00 88.12 76 LEU A N 1
ATOM 592 C CA . LEU A 1 76 ? -13.152 -12.859 -0.315 1.00 88.12 76 LEU A CA 1
ATOM 593 C C . LEU A 1 76 ? -13.229 -11.684 -1.300 1.00 88.12 76 LEU A C 1
ATOM 595 O O . LEU A 1 76 ? -13.348 -10.537 -0.880 1.00 88.12 76 LEU A O 1
ATOM 599 N N . GLU A 1 77 ? -13.176 -11.965 -2.601 1.00 86.25 77 GLU A N 1
ATOM 600 C CA . GLU A 1 77 ? -13.304 -10.951 -3.645 1.00 86.25 77 GLU A CA 1
ATOM 601 C C . GLU A 1 77 ? -14.663 -10.245 -3.598 1.00 86.25 77 GLU A C 1
ATOM 603 O O . GLU A 1 77 ? -14.721 -9.018 -3.645 1.00 86.25 77 GLU A O 1
ATOM 608 N N . GLU A 1 78 ? -15.755 -11.000 -3.482 1.00 90.69 78 GLU A N 1
ATOM 609 C CA . GLU A 1 78 ? -17.101 -10.427 -3.433 1.00 90.69 78 GLU A CA 1
ATOM 610 C C . GLU A 1 78 ? -17.288 -9.566 -2.186 1.00 90.69 78 GLU A C 1
ATOM 612 O O . GLU A 1 78 ? -17.834 -8.464 -2.265 1.00 90.69 78 GLU A O 1
ATOM 617 N N . ALA A 1 79 ? -16.756 -10.029 -1.053 1.00 93.25 79 ALA A N 1
ATOM 618 C CA . ALA A 1 79 ? -16.748 -9.262 0.182 1.00 93.25 79 ALA A CA 1
ATOM 619 C C . ALA A 1 79 ? -15.932 -7.962 0.030 1.00 93.25 79 ALA A C 1
ATOM 621 O O . ALA A 1 79 ? -16.406 -6.897 0.420 1.00 93.25 79 ALA A O 1
ATOM 622 N N . ASN A 1 80 ? -14.754 -8.010 -0.603 1.00 91.62 80 ASN A N 1
ATOM 623 C CA . ASN A 1 80 ? -13.946 -6.819 -0.891 1.00 91.62 80 ASN A CA 1
ATOM 624 C C . ASN A 1 80 ? -14.670 -5.825 -1.799 1.00 91.62 80 ASN A C 1
ATOM 626 O O . ASN A 1 80 ? -14.738 -4.642 -1.469 1.00 91.62 80 ASN A O 1
ATOM 630 N N . LYS A 1 81 ? -15.266 -6.291 -2.904 1.00 92.56 81 LYS A N 1
ATOM 631 C CA . LYS A 1 81 ? -16.062 -5.447 -3.813 1.00 92.56 81 LYS A CA 1
ATOM 632 C C . LYS A 1 81 ? -17.236 -4.800 -3.082 1.00 92.56 81 LYS A C 1
ATOM 634 O O . LYS A 1 81 ? -17.510 -3.616 -3.276 1.00 92.56 81 LYS A O 1
ATOM 639 N N . PHE A 1 82 ? -17.909 -5.557 -2.216 1.00 95.12 82 PHE A N 1
ATOM 640 C CA . PHE A 1 82 ? -18.983 -5.033 -1.383 1.00 95.12 82 PHE A CA 1
ATOM 641 C C . PHE A 1 82 ? -18.479 -3.944 -0.428 1.00 95.12 82 PHE A C 1
ATOM 643 O O . PHE A 1 82 ? -19.076 -2.870 -0.371 1.00 95.12 82 PHE A O 1
ATOM 650 N N . VAL A 1 83 ? -17.369 -4.179 0.278 1.00 95.69 83 VAL A N 1
ATOM 651 C CA . VAL A 1 83 ? -16.762 -3.191 1.185 1.00 95.69 83 VAL A CA 1
ATOM 652 C C . VAL A 1 83 ? -16.302 -1.949 0.428 1.00 95.69 83 VAL A C 1
ATOM 654 O O . VAL A 1 83 ? -16.609 -0.843 0.856 1.00 95.69 83 VAL A O 1
ATOM 657 N N . ALA A 1 84 ? -15.640 -2.104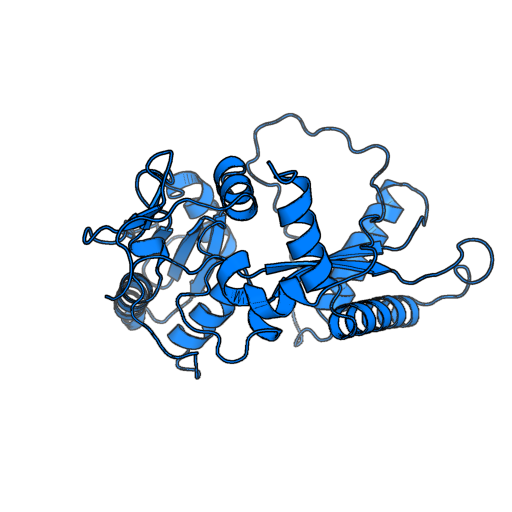 -0.719 1.00 93.25 84 ALA A N 1
ATOM 658 C CA . ALA A 1 84 ? -15.173 -0.981 -1.528 1.00 93.25 84 ALA A CA 1
ATOM 659 C C . ALA A 1 84 ? -16.336 -0.072 -1.960 1.00 93.25 84 ALA A C 1
ATOM 661 O O . ALA A 1 84 ? -16.219 1.151 -1.911 1.00 93.25 84 ALA A O 1
ATOM 662 N N . LYS A 1 85 ? -17.477 -0.671 -2.326 1.00 93.62 85 LYS A N 1
ATOM 663 C CA . LYS A 1 85 ? -18.675 0.051 -2.769 1.00 93.62 85 LYS A CA 1
ATOM 664 C C . LYS A 1 85 ? -19.471 0.695 -1.628 1.00 93.62 85 LYS A C 1
ATOM 666 O O . LYS A 1 85 ? -20.033 1.764 -1.831 1.00 93.62 85 LYS A O 1
ATOM 671 N N . ASN A 1 86 ? -19.571 0.041 -0.469 1.00 95.56 86 ASN A N 1
ATOM 672 C CA . ASN A 1 86 ? -20.520 0.434 0.586 1.00 95.56 86 ASN A CA 1
ATOM 673 C C . ASN A 1 86 ? -19.860 0.990 1.858 1.00 95.56 86 ASN A C 1
ATOM 675 O O . ASN A 1 86 ? -20.528 1.643 2.655 1.00 95.56 86 ASN A O 1
ATOM 679 N N . HIS A 1 87 ? -18.571 0.721 2.073 1.00 95.94 87 HIS A N 1
ATOM 680 C CA . HIS A 1 87 ? -17.863 0.996 3.330 1.00 95.94 87 HIS A CA 1
ATOM 681 C C . HIS A 1 87 ? -16.483 1.647 3.128 1.00 95.94 87 HIS A C 1
ATOM 683 O O . HIS A 1 87 ? -15.664 1.695 4.054 1.00 95.94 87 HIS A O 1
ATOM 689 N N . THR A 1 88 ? -16.226 2.183 1.933 1.00 94.56 88 THR A N 1
ATOM 690 C CA . THR A 1 88 ? -15.191 3.203 1.732 1.00 94.56 88 THR A CA 1
ATOM 691 C C . THR A 1 88 ? -15.733 4.522 2.259 1.00 94.56 88 THR A C 1
ATOM 693 O O . THR A 1 88 ? -16.707 5.060 1.739 1.00 94.56 88 THR A O 1
ATOM 696 N N . ILE A 1 89 ? -15.135 4.998 3.344 1.00 94.69 89 ILE A N 1
ATOM 697 C CA . ILE A 1 89 ? -15.554 6.212 4.043 1.00 94.69 89 ILE A CA 1
ATOM 698 C C . ILE A 1 89 ? -14.705 7.405 3.596 1.00 94.69 89 ILE A C 1
ATOM 700 O O . ILE A 1 89 ? -13.539 7.197 3.258 1.00 94.69 89 ILE A O 1
ATOM 704 N N . PRO A 1 90 ? -15.240 8.638 3.634 1.00 95.00 90 PRO A N 1
ATOM 705 C CA . PRO A 1 90 ? -14.457 9.833 3.337 1.00 95.00 90 PRO A CA 1
ATOM 706 C C . PRO A 1 90 ? -13.242 9.963 4.260 1.00 95.00 90 PRO A C 1
ATOM 708 O O . PRO A 1 90 ? -13.341 9.720 5.468 1.00 95.00 90 PRO A O 1
ATOM 711 N N . GLU A 1 91 ? -12.119 10.430 3.720 1.00 96.06 91 GLU A N 1
ATOM 712 C CA . GLU A 1 91 ? -10.873 10.658 4.457 1.00 96.06 91 GLU A CA 1
ATOM 713 C C . GLU A 1 91 ? -11.033 11.662 5.612 1.00 96.06 91 GLU A C 1
ATOM 715 O O . GLU A 1 91 ? -10.323 11.568 6.615 1.00 96.06 91 GLU A O 1
ATOM 720 N N . SER A 1 92 ? -12.026 12.555 5.528 1.00 96.44 92 SER A N 1
ATOM 721 C CA . SER A 1 92 ? -12.419 13.482 6.598 1.00 96.44 92 SER A CA 1
ATOM 722 C C . SER A 1 92 ? -13.083 12.812 7.800 1.00 96.44 92 SER A C 1
ATOM 724 O O . SER A 1 92 ? -13.096 13.377 8.890 1.00 96.44 92 SER A O 1
ATOM 726 N N . THR A 1 93 ? -13.598 11.592 7.633 1.00 96.75 93 THR A N 1
ATOM 727 C CA . THR A 1 93 ? -14.144 10.779 8.729 1.00 96.75 93 THR A CA 1
ATOM 728 C C . THR A 1 93 ? -13.045 9.936 9.375 1.00 96.75 93 THR A C 1
ATOM 730 O O . THR A 1 93 ? -12.862 9.939 10.599 1.00 96.75 93 THR A O 1
ATOM 733 N N . ARG A 1 94 ? -12.314 9.181 8.548 1.00 97.50 94 ARG A N 1
ATOM 734 C CA . ARG A 1 94 ? -11.159 8.373 8.949 1.00 97.50 94 ARG A CA 1
ATOM 735 C C . ARG A 1 94 ? -10.405 7.901 7.711 1.00 97.50 94 ARG A C 1
ATOM 737 O O . ARG A 1 94 ? -11.017 7.654 6.678 1.00 97.50 94 ARG A O 1
ATOM 744 N N . LEU A 1 95 ? -9.101 7.678 7.841 1.00 97.75 95 LEU A N 1
ATOM 745 C CA . LEU A 1 95 ? -8.299 7.065 6.782 1.00 97.75 95 LEU A CA 1
ATOM 746 C C . LEU A 1 95 ? -8.509 5.553 6.667 1.00 97.75 95 LEU A C 1
ATOM 748 O O . LEU A 1 95 ? -8.096 4.979 5.670 1.00 97.75 95 LEU A O 1
ATOM 752 N N . ALA A 1 96 ? -9.138 4.891 7.638 1.00 98.25 96 ALA A N 1
ATOM 753 C CA . ALA A 1 96 ? -9.437 3.468 7.551 1.00 98.25 96 ALA A CA 1
ATOM 754 C C . ALA A 1 96 ? -10.774 3.082 8.185 1.00 98.25 96 ALA A C 1
ATOM 756 O O . ALA A 1 96 ? -11.245 3.724 9.126 1.00 98.25 96 ALA A O 1
ATOM 757 N N . SER A 1 97 ? -11.336 1.981 7.694 1.00 98.38 97 SER A N 1
ATOM 758 C CA . SER A 1 97 ? -12.470 1.272 8.278 1.00 98.38 97 SER A CA 1
ATOM 759 C C . SER A 1 97 ? -12.178 -0.226 8.381 1.00 98.38 97 SER A C 1
ATOM 761 O O . SER A 1 97 ? -11.347 -0.783 7.656 1.00 98.38 97 SER A O 1
ATOM 763 N N . ILE A 1 98 ? -12.869 -0.891 9.305 1.00 98.75 98 ILE A N 1
ATOM 764 C CA . ILE A 1 98 ? -12.810 -2.344 9.476 1.00 98.75 98 ILE A CA 1
ATOM 765 C C . ILE A 1 98 ? -14.192 -2.911 9.171 1.00 98.75 98 ILE A C 1
ATOM 767 O O . ILE A 1 98 ? -15.195 -2.470 9.719 1.00 98.75 98 ILE A O 1
ATOM 771 N N . CYS A 1 99 ? -14.259 -3.899 8.295 1.00 98.62 99 CYS A N 1
ATOM 772 C CA . CYS A 1 99 ? -15.482 -4.624 7.986 1.00 98.62 99 CYS A CA 1
ATOM 773 C C . CYS A 1 99 ? -15.330 -6.078 8.420 1.00 98.62 99 CYS A C 1
ATOM 775 O O . CYS A 1 99 ? -14.250 -6.649 8.285 1.00 98.62 99 CYS A O 1
ATOM 777 N N . TYR A 1 100 ? -16.386 -6.689 8.944 1.00 98.44 100 TYR A N 1
ATOM 778 C CA . TYR A 1 100 ? -16.319 -8.079 9.387 1.00 98.44 100 TYR A CA 1
ATOM 779 C C . TYR A 1 100 ? -17.652 -8.807 9.243 1.00 98.44 100 TYR A C 1
ATOM 781 O O . TYR A 1 100 ? -18.713 -8.192 9.242 1.00 98.44 100 TYR A O 1
ATOM 789 N N . ASN A 1 101 ? -17.604 -10.129 9.142 1.00 97.50 101 ASN A N 1
ATOM 790 C CA . ASN A 1 101 ? -18.769 -11.004 9.272 1.00 97.50 101 ASN A CA 1
ATOM 791 C C . ASN A 1 101 ? -18.385 -12.226 10.126 1.00 97.50 101 ASN A C 1
ATOM 793 O O . ASN A 1 101 ? -17.399 -12.163 10.861 1.00 97.50 101 ASN A O 1
ATOM 797 N N . LYS A 1 102 ? -19.138 -13.330 10.064 1.00 96.81 102 LYS A N 1
ATOM 798 C CA . LYS A 1 102 ? -18.869 -14.512 10.898 1.00 96.81 102 LYS A CA 1
ATOM 799 C C . LYS A 1 102 ? -17.457 -15.094 10.774 1.00 96.81 102 LYS A C 1
ATOM 801 O O . LYS A 1 102 ? -16.998 -15.672 11.748 1.00 96.81 102 LYS A O 1
ATOM 806 N N . ASP A 1 103 ? -16.803 -15.000 9.617 1.00 95.19 103 ASP A N 1
ATOM 807 C CA . ASP A 1 103 ? -15.534 -15.692 9.326 1.00 95.19 103 ASP A CA 1
ATOM 808 C C . ASP A 1 103 ? -14.538 -14.841 8.530 1.00 95.19 103 ASP A C 1
ATOM 810 O O . ASP A 1 103 ? -13.471 -15.319 8.148 1.00 95.19 103 ASP A O 1
ATOM 814 N N . THR A 1 104 ? -14.872 -13.584 8.258 1.00 96.06 104 THR A N 1
ATOM 815 C CA . THR A 1 104 ? -14.089 -12.703 7.399 1.00 96.06 104 THR A CA 1
ATOM 816 C C . THR A 1 104 ? -13.847 -11.377 8.102 1.00 96.06 104 THR A C 1
ATOM 818 O O . THR A 1 104 ? -14.761 -10.800 8.690 1.00 96.06 104 THR A O 1
ATOM 821 N N . VAL A 1 105 ? -12.615 -10.876 8.008 1.00 97.12 105 VAL A N 1
ATOM 822 C CA . VAL A 1 105 ? -12.243 -9.514 8.410 1.00 97.12 105 VAL A CA 1
ATOM 823 C C . VAL A 1 105 ? -11.593 -8.818 7.220 1.00 97.12 105 VAL A C 1
ATOM 825 O O . VAL A 1 105 ? -10.732 -9.391 6.551 1.00 97.12 105 VAL A O 1
ATOM 828 N N . ILE A 1 106 ? -12.014 -7.585 6.952 1.00 97.88 106 ILE A N 1
ATOM 829 C CA . ILE A 1 106 ? -11.515 -6.736 5.872 1.00 97.88 106 ILE A CA 1
ATOM 830 C C . ILE A 1 106 ? -11.064 -5.412 6.476 1.00 97.88 106 ILE A C 1
ATOM 832 O O . ILE A 1 106 ? -11.863 -4.672 7.045 1.00 97.88 106 ILE A O 1
ATOM 836 N N . PHE A 1 107 ? -9.781 -5.106 6.332 1.00 98.31 107 PHE A N 1
ATOM 837 C CA . PHE A 1 107 ? -9.225 -3.795 6.633 1.00 98.31 107 PHE A CA 1
ATOM 838 C C . PHE A 1 107 ? -9.182 -2.970 5.347 1.00 98.31 107 PHE A C 1
ATOM 840 O O . PHE A 1 107 ? -8.532 -3.377 4.384 1.00 98.31 107 PHE A O 1
ATOM 847 N N . ASN A 1 108 ? -9.885 -1.839 5.327 1.00 97.88 108 ASN A N 1
ATOM 848 C CA . ASN A 1 108 ? -9.953 -0.919 4.196 1.00 97.88 108 ASN A CA 1
ATOM 849 C C . ASN A 1 108 ? -9.272 0.392 4.590 1.00 97.88 108 ASN A C 1
ATOM 851 O O . ASN A 1 108 ? -9.753 1.071 5.493 1.00 97.88 108 ASN A O 1
ATOM 855 N N . CYS A 1 109 ? -8.158 0.744 3.952 1.00 97.75 109 CYS A N 1
ATOM 856 C CA . CYS A 1 109 ? -7.348 1.894 4.353 1.00 97.75 109 CYS A CA 1
ATOM 857 C C . CYS A 1 109 ? -6.971 2.750 3.149 1.00 97.75 109 CYS A C 1
ATOM 859 O O . CYS A 1 109 ? -6.590 2.229 2.105 1.00 97.75 109 CYS A O 1
ATOM 861 N N . ASN A 1 110 ? -7.042 4.066 3.301 1.00 96.88 110 ASN A N 1
ATOM 862 C CA . ASN A 1 110 ? -6.576 5.018 2.312 1.00 96.88 110 ASN A CA 1
ATOM 863 C C . ASN A 1 110 ? -5.078 4.784 2.049 1.00 96.88 110 ASN A C 1
ATOM 865 O O . ASN A 1 110 ? -4.291 4.549 2.975 1.00 96.88 110 ASN A O 1
ATOM 869 N N . HIS A 1 111 ? -4.678 4.847 0.782 1.00 94.69 111 HIS A N 1
ATOM 870 C CA . HIS A 1 111 ? -3.302 4.605 0.359 1.00 94.69 111 HIS A CA 1
ATOM 871 C C . HIS A 1 111 ? -2.337 5.658 0.924 1.00 94.69 111 HIS A C 1
ATOM 873 O O . HIS A 1 111 ? -1.144 5.416 1.048 1.00 94.69 111 HIS A O 1
ATOM 879 N N . SER A 1 112 ? -2.823 6.821 1.356 1.00 94.62 112 SER A N 1
ATOM 880 C CA . SER A 1 112 ? -1.981 7.800 2.041 1.00 94.62 112 SER A CA 1
ATOM 881 C C . SER A 1 112 ? -1.470 7.305 3.406 1.00 94.62 112 SER A C 1
ATOM 883 O O . SER A 1 112 ? -0.416 7.738 3.858 1.00 94.62 112 SER A O 1
ATOM 885 N N . SER A 1 113 ? -2.172 6.353 4.035 1.00 95.69 113 SER A N 1
ATOM 886 C CA . SER A 1 113 ? -1.813 5.729 5.315 1.00 95.69 113 SER A CA 1
ATOM 887 C C . SER A 1 113 ? -1.698 4.201 5.210 1.00 95.69 113 SER A C 1
ATOM 889 O O . SER A 1 113 ? -1.830 3.496 6.215 1.00 95.69 113 SER A O 1
ATOM 891 N N . SER A 1 114 ? -1.456 3.666 4.012 1.00 95.56 114 SER A N 1
ATOM 892 C CA . SER A 1 114 ? -1.159 2.248 3.806 1.00 95.56 114 SER A CA 1
ATOM 893 C C . SER A 1 114 ? -0.562 1.978 2.427 1.00 95.56 114 SER A C 1
ATOM 895 O O . SER A 1 114 ? -0.815 2.701 1.478 1.00 95.56 114 SER A O 1
ATOM 897 N N . ASP A 1 115 ? 0.184 0.887 2.302 1.00 94.50 115 ASP A N 1
ATOM 898 C CA . ASP A 1 115 ? 0.642 0.349 1.023 1.00 94.50 115 ASP A CA 1
ATOM 899 C C . ASP A 1 115 ? 0.670 -1.190 1.081 1.00 94.50 115 ASP A C 1
ATOM 901 O O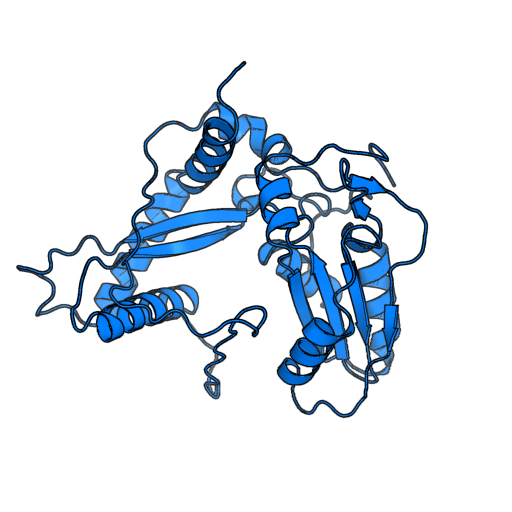 . ASP A 1 115 ? 0.397 -1.800 2.121 1.00 94.50 115 ASP A O 1
ATOM 905 N N . GLY A 1 116 ? 1.022 -1.853 -0.023 1.00 91.31 116 GLY A N 1
ATOM 906 C CA . GLY A 1 116 ? 1.098 -3.320 -0.063 1.00 91.31 116 GLY A CA 1
ATOM 907 C C . GLY A 1 116 ? 2.110 -3.931 0.925 1.00 91.31 116 GLY A C 1
ATOM 908 O O . GLY A 1 116 ? 1.895 -5.033 1.433 1.00 91.31 116 GLY A O 1
ATOM 909 N N . GLY A 1 117 ? 3.195 -3.221 1.241 1.00 93.62 117 GLY A N 1
ATOM 910 C CA . GLY A 1 117 ? 4.165 -3.619 2.262 1.00 93.62 117 GLY A CA 1
ATOM 911 C C . GLY A 1 117 ? 3.590 -3.534 3.676 1.00 93.62 117 GLY A C 1
ATOM 912 O O . GLY A 1 117 ? 3.782 -4.460 4.464 1.00 93.62 117 GLY A O 1
ATOM 913 N N . TYR A 1 118 ? 2.829 -2.482 3.976 1.00 96.12 118 TYR A N 1
ATOM 914 C CA . TYR A 1 118 ? 2.109 -2.331 5.240 1.00 96.12 118 TYR A CA 1
ATOM 915 C C . TYR A 1 118 ? 1.019 -3.392 5.407 1.00 96.12 118 TYR A C 1
ATOM 917 O O . TYR A 1 118 ? 0.912 -4.002 6.468 1.00 96.12 118 TYR A O 1
ATOM 925 N N . MET A 1 119 ? 0.267 -3.698 4.345 1.00 95.50 119 MET A N 1
ATOM 926 C CA . MET A 1 119 ? -0.721 -4.783 4.379 1.00 95.50 119 MET A CA 1
ATOM 927 C C . MET A 1 119 ? -0.076 -6.139 4.645 1.00 95.50 119 MET A C 1
ATOM 929 O O . MET A 1 119 ? -0.626 -6.953 5.385 1.00 95.50 119 MET A O 1
ATOM 933 N N . LYS A 1 120 ? 1.122 -6.379 4.100 1.00 93.31 120 LYS A N 1
ATOM 934 C CA . LYS A 1 120 ? 1.898 -7.574 4.436 1.00 93.31 120 LYS A CA 1
ATOM 935 C C . LYS A 1 120 ? 2.308 -7.584 5.913 1.00 93.31 120 LYS A C 1
ATOM 937 O O . LYS A 1 120 ? 2.164 -8.622 6.549 1.00 93.31 120 LYS A O 1
ATOM 942 N N . MET A 1 121 ? 2.791 -6.463 6.459 1.00 94.62 121 MET A N 1
ATOM 943 C CA . MET A 1 121 ? 3.116 -6.354 7.892 1.00 94.62 121 MET A CA 1
ATOM 944 C C . MET A 1 121 ? 1.893 -6.651 8.767 1.00 94.62 121 MET A C 1
ATOM 946 O O . MET A 1 121 ? 2.004 -7.388 9.743 1.00 94.62 121 MET A O 1
ATOM 950 N N . LEU A 1 122 ? 0.720 -6.140 8.386 1.00 95.75 122 LEU A N 1
ATOM 951 C CA . LEU A 1 122 ? -0.533 -6.429 9.075 1.00 95.75 122 LEU A CA 1
ATOM 952 C C . LEU A 1 122 ? -0.911 -7.904 9.009 1.00 95.75 122 LEU A C 1
ATOM 954 O O . LEU A 1 122 ? -1.229 -8.493 10.039 1.00 95.75 122 LEU A O 1
ATOM 958 N N . LEU A 1 123 ? -0.829 -8.511 7.825 1.00 94.44 123 LEU A N 1
ATOM 959 C CA . LEU A 1 123 ? -1.077 -9.938 7.649 1.00 94.44 123 LEU A CA 1
ATOM 960 C C . LEU A 1 123 ? -0.130 -10.785 8.511 1.00 94.44 123 LEU A C 1
ATOM 962 O O . LEU A 1 123 ? -0.567 -11.732 9.158 1.00 94.44 123 LEU A O 1
ATOM 966 N N . ASP A 1 124 ? 1.156 -10.439 8.541 1.00 92.12 124 ASP A N 1
ATOM 967 C CA . ASP A 1 124 ? 2.146 -11.124 9.368 1.00 92.12 124 ASP A CA 1
ATOM 968 C C . ASP A 1 124 ? 1.795 -11.002 10.865 1.00 92.12 124 ASP A C 1
ATOM 970 O O . ASP A 1 124 ? 1.784 -12.023 11.553 1.00 92.12 124 ASP A O 1
ATOM 974 N N . HIS A 1 125 ? 1.406 -9.809 11.341 1.00 94.19 125 HIS A N 1
ATOM 975 C CA . HIS A 1 125 ? 0.973 -9.568 12.730 1.00 94.19 125 HIS A CA 1
ATOM 976 C C . HIS A 1 125 ? -0.226 -10.426 13.124 1.00 94.19 125 HIS A C 1
ATOM 978 O O . HIS A 1 125 ? -0.170 -11.151 14.114 1.00 94.19 125 HIS A O 1
ATOM 984 N N . VAL A 1 126 ? -1.304 -10.395 12.334 1.00 92.50 126 VAL A N 1
ATOM 985 C CA . VAL A 1 126 ? -2.532 -11.150 12.653 1.00 92.50 126 VAL A CA 1
ATOM 986 C C . VAL A 1 126 ? -2.346 -12.663 12.505 1.00 92.50 126 VAL A C 1
ATOM 988 O O . VAL A 1 126 ? -3.106 -13.441 13.076 1.00 92.50 126 VAL A O 1
ATOM 991 N N . CYS A 1 127 ? -1.323 -13.101 11.765 1.00 89.31 127 CYS A N 1
ATOM 992 C CA . CYS A 1 127 ? -0.887 -14.495 11.711 1.00 89.31 127 CYS A CA 1
ATOM 993 C C . CYS A 1 127 ? 0.104 -14.876 12.827 1.00 89.31 127 CYS A C 1
ATOM 995 O O . CYS A 1 127 ? 0.592 -16.006 12.820 1.00 89.31 127 CYS A O 1
ATOM 997 N N . GLY A 1 128 ? 0.428 -13.970 13.755 1.00 90.25 128 GLY A N 1
ATOM 998 C CA . GLY A 1 128 ? 1.354 -14.222 14.862 1.00 90.25 128 GLY A CA 1
ATOM 999 C C . GLY A 1 128 ? 2.823 -14.343 14.444 1.00 90.25 128 GLY A C 1
ATOM 1000 O O . GLY A 1 128 ? 3.616 -14.946 15.164 1.00 90.25 128 GLY A O 1
ATOM 1001 N N . ARG A 1 129 ? 3.195 -13.820 13.270 1.00 93.19 129 ARG A N 1
ATOM 1002 C CA . ARG A 1 129 ? 4.593 -13.761 12.823 1.00 93.19 129 ARG A CA 1
ATOM 1003 C C . ARG A 1 129 ? 5.276 -12.530 13.408 1.00 93.19 129 ARG A C 1
ATOM 1005 O O . ARG A 1 129 ? 4.625 -11.558 13.787 1.00 93.19 129 ARG A O 1
ATOM 1012 N N . GLU A 1 130 ? 6.603 -12.570 13.448 1.00 93.62 130 GLU A N 1
ATOM 1013 C CA . GLU A 1 130 ? 7.399 -11.430 13.889 1.00 93.62 130 GLU A CA 1
ATOM 1014 C C . GLU A 1 130 ? 7.132 -10.211 12.999 1.00 93.62 130 GLU A C 1
ATOM 1016 O O . GLU A 1 130 ? 7.144 -10.293 11.767 1.00 93.62 130 GLU A O 1
ATOM 1021 N N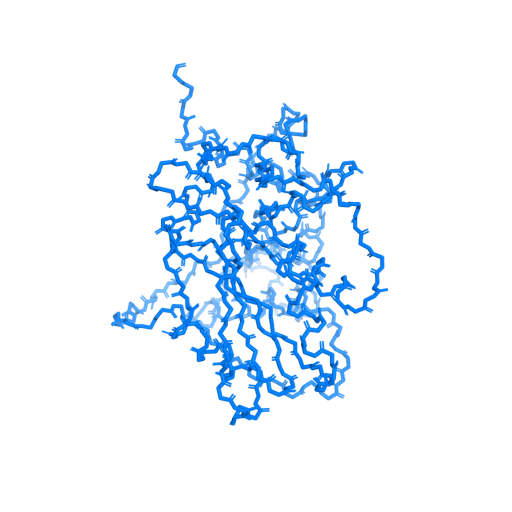 . THR A 1 131 ? 6.885 -9.072 13.640 1.00 93.69 131 THR A N 1
ATOM 1022 C CA . THR A 1 131 ? 6.695 -7.788 12.972 1.00 93.69 131 THR A CA 1
ATOM 1023 C C . THR A 1 131 ? 7.551 -6.716 13.633 1.00 93.69 131 THR A C 1
ATOM 1025 O O . THR A 1 131 ? 7.999 -6.891 14.769 1.00 93.69 131 THR A O 1
ATOM 1028 N N . PRO A 1 132 ? 7.801 -5.598 12.931 1.00 93.00 132 PRO A N 1
ATOM 1029 C CA . PRO A 1 132 ? 8.521 -4.477 13.505 1.00 93.00 132 PRO A CA 1
ATOM 1030 C C . PRO A 1 132 ? 7.941 -3.977 14.829 1.00 93.00 132 PRO A C 1
ATOM 1032 O O . PRO A 1 132 ? 6.750 -4.135 15.117 1.00 93.00 132 PRO A O 1
ATOM 1035 N N . LYS A 1 133 ? 8.794 -3.314 15.617 1.00 91.06 133 LYS A N 1
ATOM 1036 C CA . LYS A 1 133 ? 8.397 -2.714 16.893 1.00 91.06 133 LYS A CA 1
ATOM 1037 C C . LYS A 1 133 ? 7.281 -1.700 16.694 1.00 91.06 133 LYS A C 1
ATOM 1039 O O . LYS A 1 133 ? 7.196 -1.016 15.680 1.00 91.06 133 LYS A O 1
ATOM 1044 N N . ASP A 1 134 ? 6.429 -1.606 17.697 1.00 91.25 134 ASP A N 1
ATOM 1045 C CA . ASP A 1 134 ? 5.344 -0.645 17.731 1.00 91.25 134 ASP A CA 1
ATOM 1046 C C . ASP A 1 134 ? 5.768 0.576 18.535 1.00 91.25 134 ASP A C 1
ATOM 1048 O O . ASP A 1 134 ? 6.025 0.482 19.735 1.00 91.25 134 ASP A O 1
ATOM 1052 N N . THR A 1 135 ? 5.865 1.715 17.863 1.00 88.56 135 THR A N 1
ATOM 1053 C CA . THR A 1 135 ? 6.221 2.992 18.484 1.00 88.56 135 THR A CA 1
ATOM 1054 C C . THR A 1 135 ? 5.012 3.730 19.048 1.00 88.56 135 THR A C 1
ATOM 1056 O O . THR A 1 135 ? 5.178 4.772 19.682 1.00 88.56 135 THR A O 1
ATOM 1059 N N . GLN A 1 136 ? 3.797 3.198 18.854 1.00 90.25 136 GLN A N 1
ATOM 1060 C CA . GLN A 1 136 ? 2.538 3.818 19.262 1.00 90.25 136 GLN A CA 1
ATOM 1061 C C . GLN A 1 136 ? 2.395 5.236 18.689 1.00 90.25 136 GLN A C 1
ATOM 1063 O O . GLN A 1 136 ? 1.914 6.144 19.371 1.00 90.25 136 GLN A O 1
ATOM 1068 N N . ALA A 1 137 ? 2.870 5.458 17.462 1.00 93.50 137 ALA A N 1
ATOM 1069 C CA . ALA A 1 137 ? 2.816 6.761 16.814 1.00 93.50 137 ALA A CA 1
ATOM 1070 C C . ALA A 1 137 ? 1.362 7.201 16.572 1.00 93.50 137 ALA A C 1
ATOM 1072 O O . ALA A 1 137 ? 0.526 6.412 16.136 1.00 93.50 137 ALA A O 1
ATOM 1073 N N . LYS A 1 138 ? 1.060 8.476 16.848 1.00 94.81 138 LYS A N 1
ATOM 1074 C CA . LYS A 1 138 ? -0.272 9.057 16.600 1.00 94.81 138 LYS A CA 1
ATOM 1075 C C . LYS A 1 138 ? -0.593 9.218 15.115 1.00 94.81 138 LYS A C 1
ATOM 1077 O O . LYS A 1 138 ? -1.738 9.037 14.711 1.00 94.81 138 LYS A O 1
ATOM 1082 N N . ILE A 1 139 ? 0.408 9.608 14.333 1.00 95.44 139 ILE A N 1
ATOM 1083 C CA . ILE A 1 139 ? 0.331 9.842 12.891 1.00 95.44 139 ILE A CA 1
ATOM 1084 C C . ILE A 1 139 ? 1.532 9.142 12.250 1.00 95.44 139 ILE A C 1
ATOM 1086 O O . ILE A 1 139 ? 2.578 8.999 12.886 1.00 95.44 139 ILE A O 1
ATOM 1090 N N . HIS A 1 140 ? 1.357 8.659 11.020 1.00 94.69 140 HIS A N 1
ATOM 1091 C CA . HIS A 1 140 ? 2.403 7.973 10.271 1.00 94.69 140 HIS A CA 1
ATOM 1092 C C . HIS A 1 140 ? 3.562 8.919 9.945 1.00 94.69 140 HIS A C 1
ATOM 1094 O O . HIS A 1 140 ? 3.373 10.124 9.786 1.00 94.69 140 HIS A O 1
ATOM 1100 N N . THR A 1 141 ? 4.760 8.362 9.813 1.00 93.94 141 THR A N 1
ATOM 1101 C CA . THR A 1 141 ? 5.926 9.099 9.331 1.00 93.94 141 THR A CA 1
ATOM 1102 C C . THR A 1 141 ? 5.894 9.153 7.812 1.00 93.94 141 THR A C 1
ATOM 1104 O O . THR A 1 141 ? 5.653 8.143 7.145 1.00 93.94 141 THR A O 1
ATOM 1107 N N . SER A 1 142 ? 6.143 10.341 7.270 1.00 91.12 142 SER A N 1
ATOM 1108 C CA . SER A 1 142 ? 6.156 10.574 5.832 1.00 91.12 142 SER A CA 1
ATOM 1109 C C . SER A 1 142 ? 7.349 9.873 5.170 1.00 91.12 142 SER A C 1
ATOM 1111 O O . SER A 1 142 ? 8.413 9.741 5.779 1.00 91.12 142 SER A O 1
ATOM 1113 N N . ILE A 1 143 ? 7.220 9.439 3.909 1.00 92.19 143 ILE A N 1
ATOM 1114 C CA . ILE A 1 143 ? 8.336 8.787 3.191 1.00 92.19 143 ILE A CA 1
ATOM 1115 C C . ILE A 1 143 ? 9.574 9.684 3.070 1.00 92.19 143 ILE A C 1
ATOM 1117 O O . ILE A 1 143 ? 10.701 9.190 3.061 1.00 92.19 143 ILE A O 1
ATOM 1121 N N . ILE A 1 144 ? 9.367 10.999 3.000 1.00 90.12 144 ILE A N 1
ATOM 1122 C CA . ILE A 1 144 ? 10.447 11.981 2.892 1.00 90.12 144 ILE A CA 1
ATOM 1123 C C . ILE A 1 144 ? 11.239 12.051 4.195 1.00 90.12 144 ILE A C 1
ATOM 1125 O O . ILE A 1 144 ? 12.467 12.045 4.152 1.00 90.12 144 ILE A O 1
ATOM 1129 N N . ASP A 1 145 ? 10.549 12.047 5.334 1.00 90.94 145 ASP A N 1
ATOM 1130 C CA . ASP A 1 145 ? 11.192 12.083 6.650 1.00 90.94 145 ASP A CA 1
ATOM 1131 C C . ASP A 1 145 ? 11.834 10.732 6.984 1.00 90.94 145 ASP A C 1
ATOM 1133 O O . ASP A 1 145 ? 12.961 10.670 7.464 1.00 90.94 145 ASP A O 1
ATOM 1137 N N . ALA A 1 146 ? 11.147 9.633 6.659 1.00 93.19 146 ALA A N 1
ATOM 1138 C CA . ALA A 1 146 ? 11.609 8.268 6.900 1.00 93.19 146 ALA A CA 1
ATOM 1139 C C . ALA A 1 146 ? 12.905 7.911 6.150 1.00 93.19 146 ALA A C 1
ATOM 1141 O O . ALA A 1 146 ? 13.638 7.015 6.575 1.00 93.19 146 ALA A O 1
ATOM 1142 N N . LEU A 1 147 ? 13.160 8.567 5.014 1.00 9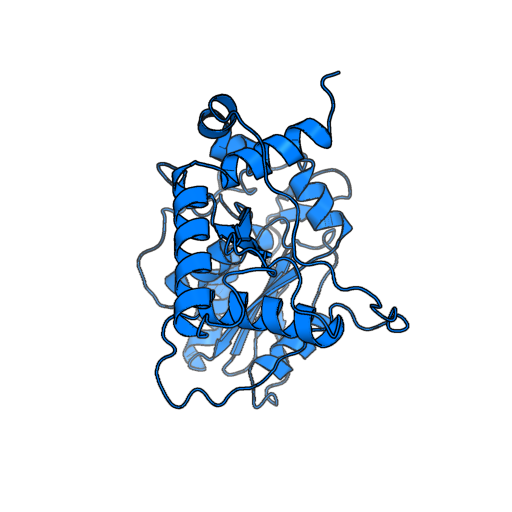3.50 147 LEU A N 1
ATOM 1143 C CA . LEU A 1 147 ? 14.289 8.289 4.125 1.00 93.50 147 LEU A CA 1
ATOM 1144 C C . LEU A 1 147 ? 15.179 9.519 3.893 1.00 93.50 147 LEU A C 1
ATOM 1146 O O . LEU A 1 147 ? 15.927 9.538 2.917 1.00 93.50 147 LEU A O 1
ATOM 1150 N N . SER A 1 148 ? 15.113 10.549 4.744 1.00 91.31 148 SER A N 1
ATOM 1151 C CA . SER A 1 148 ? 15.789 11.837 4.517 1.00 91.31 148 SER A CA 1
ATOM 1152 C C . SER A 1 148 ? 17.279 11.683 4.193 1.00 91.31 148 SER A C 1
ATOM 1154 O O . SER A 1 148 ? 17.770 12.248 3.212 1.00 91.31 148 SER A O 1
ATOM 1156 N N . ASP A 1 149 ? 17.982 10.853 4.963 1.00 91.44 149 ASP A N 1
ATOM 1157 C CA . ASP A 1 149 ? 19.422 10.626 4.825 1.00 91.44 149 ASP A CA 1
ATOM 1158 C C . ASP A 1 149 ? 19.749 9.879 3.526 1.00 91.44 149 ASP A C 1
ATOM 1160 O O . ASP A 1 149 ? 20.703 10.200 2.813 1.00 91.44 149 ASP A O 1
ATOM 1164 N N . GLN A 1 150 ? 18.930 8.889 3.173 1.00 92.62 150 GLN A N 1
ATOM 1165 C CA . GLN A 1 150 ? 19.062 8.121 1.938 1.00 92.62 150 GLN A CA 1
ATOM 1166 C C . GLN A 1 150 ? 18.773 9.002 0.712 1.00 92.62 150 GLN A C 1
ATOM 1168 O O . GLN A 1 150 ? 19.475 8.906 -0.300 1.00 92.62 150 GLN A O 1
ATOM 1173 N N . LEU A 1 151 ? 17.769 9.881 0.808 1.00 90.69 151 LEU A N 1
ATOM 1174 C CA . LEU A 1 151 ? 17.341 10.800 -0.250 1.00 90.69 151 LEU A CA 1
ATOM 1175 C C . LEU A 1 151 ? 18.358 11.920 -0.507 1.00 90.69 151 LEU A C 1
ATOM 1177 O O . LEU A 1 151 ? 18.565 12.307 -1.662 1.00 90.69 151 LEU A O 1
ATOM 1181 N N . ALA A 1 152 ? 19.023 12.414 0.542 1.00 87.88 152 ALA A N 1
ATOM 1182 C CA . ALA A 1 152 ? 20.080 13.420 0.432 1.00 87.88 152 ALA A CA 1
ATOM 1183 C C . ALA A 1 152 ? 21.275 12.921 -0.398 1.00 87.88 152 ALA A C 1
ATOM 1185 O O . ALA A 1 152 ? 21.886 13.690 -1.138 1.00 87.88 152 ALA A O 1
ATOM 1186 N N . ASN A 1 153 ? 21.557 11.619 -0.326 1.00 86.00 153 ASN A N 1
ATOM 1187 C CA . ASN A 1 153 ? 22.681 10.986 -1.012 1.00 86.00 153 ASN A CA 1
ATOM 1188 C C . ASN A 1 153 ? 22.311 10.379 -2.375 1.00 86.00 153 ASN A C 1
ATOM 1190 O O . ASN A 1 153 ? 23.172 9.818 -3.055 1.00 86.00 153 ASN A O 1
ATOM 1194 N N . THR A 1 154 ? 21.046 10.469 -2.807 1.00 85.94 154 THR A N 1
ATOM 1195 C CA . THR A 1 154 ? 20.632 9.887 -4.088 1.00 85.94 154 THR A CA 1
ATOM 1196 C C . THR A 1 154 ? 20.790 10.866 -5.244 1.00 85.94 154 THR A C 1
ATOM 1198 O O . THR A 1 154 ? 20.124 11.900 -5.301 1.00 85.94 154 THR A O 1
ATOM 1201 N N . ASN A 1 155 ? 21.597 10.474 -6.231 1.00 79.00 155 ASN A N 1
ATOM 1202 C CA . ASN A 1 155 ? 21.805 11.198 -7.483 1.00 79.00 155 ASN A CA 1
ATOM 1203 C C . ASN A 1 155 ? 21.570 10.281 -8.689 1.00 79.00 155 ASN A C 1
ATOM 1205 O O . ASN A 1 155 ? 21.649 9.058 -8.580 1.00 79.00 155 ASN A O 1
ATOM 1209 N N . GLY A 1 156 ? 21.309 10.878 -9.853 1.00 78.69 156 GLY A N 1
ATOM 1210 C CA . GLY A 1 156 ? 21.199 10.165 -11.126 1.00 78.69 156 GLY A CA 1
ATOM 1211 C C . GLY A 1 156 ? 19.838 10.306 -11.801 1.00 78.69 156 GLY A C 1
ATOM 1212 O O . GLY A 1 156 ? 18.908 10.916 -11.276 1.00 78.69 156 GLY A O 1
ATOM 1213 N N . LYS A 1 157 ? 19.736 9.743 -13.006 1.00 75.31 157 LYS A N 1
ATOM 1214 C CA . LYS A 1 157 ? 18.503 9.758 -13.800 1.00 75.31 157 LYS A CA 1
ATOM 1215 C C . LYS A 1 157 ? 17.544 8.676 -13.313 1.00 75.31 157 LYS A C 1
ATOM 1217 O O . LYS A 1 157 ? 17.982 7.644 -12.806 1.00 75.31 157 LYS A O 1
ATOM 1222 N N . ILE A 1 158 ? 16.253 8.914 -13.500 1.00 77.19 158 ILE A N 1
ATOM 1223 C CA . ILE A 1 158 ? 15.211 7.898 -13.360 1.00 77.19 158 ILE A CA 1
ATOM 1224 C C . ILE A 1 158 ? 14.751 7.461 -14.748 1.00 77.19 158 ILE A C 1
ATOM 1226 O O . ILE A 1 158 ? 14.668 8.290 -15.658 1.00 77.19 158 ILE A O 1
ATOM 1230 N N . SER A 1 159 ? 14.437 6.176 -14.909 1.00 72.50 159 SER A N 1
ATOM 1231 C CA . SER A 1 159 ? 13.637 5.738 -16.050 1.00 72.50 159 SER A CA 1
ATOM 1232 C C . SER A 1 159 ? 12.161 5.873 -15.698 1.00 72.50 159 SER A C 1
ATOM 1234 O O . SER A 1 159 ? 11.706 5.342 -14.687 1.00 72.50 159 SER A O 1
ATOM 1236 N N . THR A 1 160 ? 11.411 6.589 -16.530 1.00 66.94 160 THR A N 1
ATOM 1237 C CA . THR A 1 160 ? 9.955 6.755 -16.381 1.00 66.94 160 THR A CA 1
ATOM 1238 C C . THR A 1 160 ? 9.176 6.125 -17.527 1.00 66.94 160 THR A C 1
ATOM 1240 O O . THR A 1 160 ? 7.955 6.239 -17.566 1.00 66.94 160 THR A O 1
ATOM 1243 N N . MET A 1 161 ? 9.860 5.522 -18.500 1.00 70.31 161 MET A N 1
ATOM 1244 C CA . MET A 1 161 ? 9.220 5.025 -19.713 1.00 70.31 161 MET A CA 1
ATOM 1245 C C . MET A 1 161 ? 8.809 3.570 -19.542 1.00 70.31 161 MET A C 1
ATOM 1247 O O . MET A 1 161 ? 9.659 2.696 -19.433 1.00 70.31 161 MET A O 1
ATOM 1251 N N . THR A 1 162 ? 7.505 3.320 -19.551 1.00 71.75 162 THR A N 1
ATOM 1252 C CA . THR A 1 162 ? 6.919 1.980 -19.642 1.00 71.75 162 THR A CA 1
ATOM 1253 C C . THR A 1 162 ? 6.465 1.685 -21.065 1.00 71.75 162 THR A C 1
ATOM 1255 O O . THR A 1 162 ? 6.395 2.586 -21.904 1.00 71.75 162 THR A O 1
ATOM 1258 N N . THR A 1 163 ? 6.111 0.428 -21.336 1.00 69.94 163 THR A N 1
ATOM 1259 C CA . THR A 1 163 ? 5.411 0.045 -22.566 1.00 69.94 163 THR A CA 1
ATOM 1260 C C . THR A 1 163 ? 4.078 0.805 -22.671 1.00 69.94 163 THR A C 1
ATOM 1262 O O . THR A 1 163 ? 3.160 0.523 -21.897 1.00 69.94 163 THR A O 1
ATOM 1265 N N . PRO A 1 164 ? 3.915 1.765 -23.604 1.00 68.69 164 PRO A N 1
ATOM 1266 C CA . PRO A 1 164 ? 2.680 2.533 -23.697 1.00 68.69 164 PRO A CA 1
ATOM 1267 C C . PRO A 1 164 ? 1.580 1.684 -24.334 1.00 68.69 164 PRO A C 1
ATOM 1269 O O . PRO A 1 164 ? 1.837 0.974 -25.303 1.00 68.69 164 PRO A O 1
ATOM 1272 N N . ILE A 1 165 ? 0.341 1.808 -23.861 1.00 70.50 165 ILE A N 1
ATOM 1273 C CA . ILE A 1 165 ? -0.824 1.205 -24.523 1.00 70.50 165 ILE A CA 1
ATOM 1274 C C . ILE A 1 165 ? -1.356 2.209 -25.554 1.00 70.50 165 ILE A C 1
ATOM 1276 O O . ILE A 1 165 ? -1.982 3.212 -25.209 1.00 70.50 165 ILE A O 1
ATOM 1280 N N . ARG A 1 166 ? -1.081 1.962 -26.835 1.00 67.06 166 ARG A N 1
ATOM 1281 C CA . ARG A 1 166 ? -1.582 2.744 -27.970 1.00 67.06 166 ARG A CA 1
ATOM 1282 C C . ARG A 1 166 ? -3.002 2.265 -28.281 1.00 67.06 166 ARG A C 1
ATOM 1284 O O . ARG A 1 166 ? -3.232 1.070 -28.413 1.00 67.06 166 ARG A O 1
ATOM 1291 N N . ASN A 1 167 ? -3.950 3.192 -28.422 1.00 61.53 167 ASN A N 1
ATOM 1292 C CA . ASN A 1 167 ? -5.377 2.920 -28.681 1.00 61.53 167 ASN A CA 1
ATOM 1293 C C . ASN A 1 167 ? -6.204 2.431 -27.479 1.00 61.53 167 ASN A C 1
ATOM 1295 O O . ASN A 1 167 ? -7.195 1.720 -27.664 1.00 61.53 167 ASN A O 1
ATOM 1299 N N . TYR A 1 168 ? -5.862 2.844 -26.255 1.00 59.78 168 TYR A N 1
ATOM 1300 C CA . TYR A 1 168 ? -6.774 2.680 -25.122 1.00 59.78 168 TYR A CA 1
ATOM 1301 C C . TYR A 1 168 ? -8.092 3.418 -25.415 1.00 59.78 168 TYR A C 1
ATOM 1303 O O . TYR A 1 168 ? -8.152 4.649 -25.370 1.00 59.78 168 TYR A O 1
ATOM 1311 N N . ARG A 1 169 ? -9.162 2.680 -25.747 1.00 56.34 169 ARG A N 1
ATOM 1312 C CA . ARG A 1 169 ? -10.513 3.252 -25.758 1.00 56.34 169 ARG A CA 1
ATOM 1313 C C . ARG A 1 169 ? -10.801 3.676 -24.324 1.00 56.34 169 ARG A C 1
ATOM 1315 O O . ARG A 1 169 ? -10.859 2.813 -23.451 1.00 56.34 169 ARG A O 1
ATOM 1322 N N . LYS A 1 170 ? -10.981 4.980 -24.076 1.00 52.53 170 LYS A N 1
ATOM 1323 C CA . LYS A 1 170 ? -11.553 5.456 -22.810 1.00 52.53 170 LYS A CA 1
ATOM 1324 C C . LYS A 1 170 ? -12.869 4.703 -22.610 1.00 52.53 170 LYS A C 1
ATOM 1326 O O . LYS A 1 170 ? -13.838 4.972 -23.317 1.00 52.53 170 LYS A O 1
ATOM 1331 N N . LYS A 1 171 ? -12.890 3.718 -21.709 1.00 51.09 171 LYS A N 1
ATOM 1332 C CA . LYS A 1 171 ? -14.150 3.149 -21.228 1.00 51.09 171 LYS A CA 1
ATOM 1333 C C . LYS A 1 171 ? -14.968 4.316 -20.676 1.00 51.09 171 LYS A C 1
ATOM 1335 O O . LYS A 1 171 ? -14.421 5.149 -19.954 1.00 51.09 171 LYS A O 1
ATOM 1340 N N . GLN A 1 172 ? -16.237 4.398 -21.074 1.00 49.62 172 GLN A N 1
ATOM 1341 C CA . GLN A 1 172 ? -17.166 5.364 -20.497 1.00 49.62 172 GLN A CA 1
ATOM 1342 C C . GLN A 1 172 ? -17.213 5.162 -18.977 1.00 49.62 172 GLN A C 1
ATOM 1344 O O . GLN A 1 172 ? -17.220 4.035 -18.482 1.00 49.62 172 GLN A O 1
ATOM 1349 N N . GLU A 1 173 ? -17.137 6.284 -18.275 1.00 54.97 173 GLU A N 1
ATOM 1350 C CA . GLU A 1 173 ? -16.936 6.414 -16.836 1.00 54.97 173 GLU A CA 1
ATOM 1351 C C . GLU A 1 173 ? -18.059 5.760 -16.020 1.00 54.97 173 GLU A C 1
ATOM 1353 O O . GLU A 1 173 ? -19.229 5.891 -16.380 1.00 54.97 173 GLU A O 1
ATOM 1358 N N . LYS A 1 174 ? -17.667 5.105 -14.909 1.00 42.09 174 LYS A N 1
ATOM 1359 C CA . LYS A 1 174 ? -18.383 4.909 -13.618 1.00 42.09 174 LYS A CA 1
ATOM 1360 C C . LYS A 1 174 ? -17.955 3.655 -12.840 1.00 42.09 174 LYS A C 1
ATOM 1362 O O . LYS A 1 174 ? -18.514 3.377 -11.784 1.00 42.09 174 LYS A O 1
ATOM 1367 N N . GLU A 1 175 ? -16.953 2.911 -13.295 1.00 42.62 175 GLU A N 1
ATOM 1368 C CA . GLU A 1 175 ? -16.355 1.847 -12.481 1.00 42.62 175 GLU A CA 1
ATOM 1369 C C . GLU A 1 175 ? -15.128 2.399 -11.749 1.00 42.62 175 GLU A C 1
ATOM 1371 O O . GLU A 1 175 ? -14.075 2.618 -12.350 1.00 42.62 175 GLU A O 1
ATOM 1376 N N . TYR A 1 176 ? -15.291 2.674 -10.451 1.00 42.69 176 TYR A N 1
ATOM 1377 C CA . TYR A 1 176 ? -14.193 2.939 -9.521 1.00 42.69 176 TYR A CA 1
ATOM 1378 C C . TYR A 1 176 ? -13.189 1.790 -9.632 1.00 42.69 176 TYR A C 1
ATOM 1380 O O . TYR A 1 176 ? -13.509 0.686 -9.211 1.00 42.69 176 TYR A O 1
ATOM 1388 N N . ALA A 1 177 ? -12.028 2.047 -10.240 1.00 44.56 177 ALA A N 1
ATOM 1389 C CA . ALA A 1 177 ? -10.962 1.079 -10.497 1.00 44.56 177 ALA A CA 1
ATOM 1390 C C . ALA A 1 177 ? -11.437 -0.242 -11.149 1.00 44.56 177 ALA A C 1
ATOM 1392 O O . ALA A 1 177 ? -11.991 -1.133 -10.511 1.00 44.56 177 ALA A O 1
ATOM 1393 N N . ILE A 1 178 ? -11.137 -0.432 -12.438 1.00 40.34 178 ILE A N 1
ATOM 1394 C CA . ILE A 1 178 ? -11.314 -1.742 -13.076 1.00 40.34 178 ILE A CA 1
ATOM 1395 C C . ILE A 1 178 ? -10.273 -2.703 -12.486 1.00 40.34 178 ILE A C 1
ATOM 1397 O O . ILE A 1 178 ? -9.170 -2.851 -13.012 1.00 40.34 178 ILE A O 1
ATOM 1401 N N . TYR A 1 179 ? -10.634 -3.399 -11.412 1.00 42.34 179 TYR A N 1
ATOM 1402 C CA . TYR A 1 179 ? -10.002 -4.660 -11.059 1.00 42.34 179 TYR A CA 1
ATOM 1403 C C . TYR A 1 179 ? -10.413 -5.674 -12.128 1.00 42.34 179 TYR A C 1
ATOM 1405 O O . TYR A 1 179 ? -11.470 -6.293 -12.044 1.00 42.34 179 TYR A O 1
ATOM 1413 N N . THR A 1 180 ? -9.600 -5.829 -13.176 1.00 35.97 180 THR A N 1
ATOM 1414 C CA . THR A 1 180 ? -9.711 -7.025 -14.020 1.00 35.97 180 THR A CA 1
ATOM 1415 C C . THR A 1 180 ? -9.039 -8.150 -13.251 1.00 35.97 180 THR A C 1
ATOM 1417 O O . THR A 1 180 ? -7.828 -8.341 -13.350 1.00 35.97 180 THR A O 1
ATOM 1420 N N . LEU A 1 181 ? -9.813 -8.842 -12.417 1.00 41.38 181 LEU A N 1
ATOM 1421 C CA . LEU A 1 181 ? -9.347 -10.064 -11.787 1.00 41.38 181 LEU A CA 1
ATOM 1422 C C . LEU A 1 181 ? -9.423 -11.177 -12.830 1.00 41.38 181 LEU A C 1
ATOM 1424 O O . LEU A 1 181 ? -10.501 -11.532 -13.299 1.00 41.38 181 LEU A O 1
ATOM 1428 N N . ILE A 1 182 ? -8.265 -11.701 -13.214 1.00 40.09 182 ILE A N 1
ATOM 1429 C CA . ILE A 1 182 ? -8.198 -12.946 -13.968 1.00 40.09 182 ILE A CA 1
ATOM 1430 C C . ILE A 1 182 ? -7.988 -14.045 -12.932 1.00 40.09 182 ILE A C 1
ATOM 1432 O O . ILE A 1 182 ? -6.899 -14.177 -12.369 1.00 40.09 182 ILE A O 1
ATOM 1436 N N . GLU A 1 183 ? -9.052 -14.784 -12.630 1.00 37.44 183 GLU A N 1
ATOM 1437 C CA . GLU A 1 183 ? -8.972 -15.948 -11.758 1.00 37.44 183 GLU A CA 1
ATOM 1438 C C . GLU A 1 183 ? -8.209 -17.063 -12.472 1.00 37.44 183 GLU A C 1
ATOM 1440 O O . GLU A 1 183 ? -8.620 -17.562 -13.520 1.00 37.44 183 GLU A O 1
ATOM 1445 N N . PHE A 1 184 ? -7.092 -17.480 -11.884 1.00 42.97 184 PHE A N 1
ATOM 1446 C CA . PHE A 1 184 ? -6.433 -18.722 -12.257 1.00 42.97 184 PHE A CA 1
ATOM 1447 C C . PHE A 1 184 ? -6.557 -19.676 -11.070 1.00 42.97 184 PHE A C 1
ATOM 1449 O O . PHE A 1 184 ? -6.127 -19.311 -9.973 1.00 42.97 184 PHE A O 1
ATOM 1456 N N . PRO A 1 185 ? -7.116 -20.889 -11.234 1.00 45.94 185 PRO A N 1
ATOM 1457 C CA . PRO A 1 185 ? -7.085 -21.885 -10.174 1.00 45.94 185 PRO A CA 1
ATOM 1458 C C . PRO A 1 185 ? -5.622 -22.226 -9.869 1.00 45.94 185 PRO A C 1
ATOM 1460 O O . PRO A 1 185 ? -4.947 -22.906 -10.644 1.00 45.94 185 PRO A O 1
ATOM 1463 N N . ILE A 1 186 ? -5.116 -21.733 -8.738 1.00 48.78 186 ILE A N 1
ATOM 1464 C CA . ILE A 1 186 ? -3.764 -22.023 -8.261 1.00 48.78 186 ILE A CA 1
ATOM 1465 C C . ILE A 1 186 ? -3.783 -23.448 -7.693 1.00 48.78 186 ILE A C 1
ATOM 1467 O O . ILE A 1 186 ? -4.006 -23.656 -6.504 1.00 48.78 186 ILE A O 1
ATOM 1471 N N . LYS A 1 187 ? -3.598 -24.448 -8.563 1.00 55.28 187 LYS A N 1
ATOM 1472 C CA . LYS A 1 187 ? -3.478 -25.862 -8.161 1.00 55.28 187 LYS A CA 1
ATOM 1473 C C . LYS A 1 187 ? -2.133 -26.168 -7.491 1.00 55.28 187 LYS A C 1
ATOM 1475 O O . LYS A 1 187 ? -2.019 -27.142 -6.759 1.00 55.28 187 LYS A O 1
ATOM 1480 N N . GLU A 1 188 ? -1.133 -25.317 -7.713 1.00 64.56 188 GLU A N 1
ATOM 1481 C CA . GLU A 1 188 ? 0.238 -25.479 -7.228 1.00 64.56 188 GLU A CA 1
ATOM 1482 C C . GLU A 1 188 ? 0.772 -24.165 -6.657 1.00 64.56 188 GLU A C 1
ATOM 1484 O O . GLU A 1 188 ? 0.400 -23.084 -7.111 1.00 64.56 188 GLU A O 1
ATOM 1489 N N . LYS A 1 189 ? 1.689 -24.238 -5.686 1.00 68.38 189 LYS A N 1
ATOM 1490 C CA . LYS A 1 189 ? 2.339 -23.055 -5.104 1.00 68.38 189 LYS A CA 1
ATOM 1491 C C . LYS A 1 189 ? 2.922 -22.172 -6.211 1.00 68.38 189 LYS A C 1
ATOM 1493 O O . LYS A 1 189 ? 3.852 -22.571 -6.909 1.00 68.38 189 LYS A O 1
ATOM 1498 N N . MET A 1 190 ? 2.418 -20.944 -6.340 1.00 68.69 190 MET A N 1
ATOM 1499 C CA . MET A 1 190 ? 2.927 -20.028 -7.355 1.00 68.69 190 MET A CA 1
ATOM 1500 C C . MET A 1 190 ? 4.377 -19.634 -7.058 1.00 68.69 190 MET A C 1
ATOM 1502 O O . MET A 1 190 ? 4.675 -18.962 -6.072 1.00 68.69 190 MET A O 1
ATOM 1506 N N . SER A 1 191 ? 5.284 -20.034 -7.944 1.00 79.12 191 SER A N 1
ATOM 1507 C CA . SER A 1 191 ? 6.656 -19.534 -8.003 1.00 79.12 191 SER A CA 1
ATOM 1508 C C . SER A 1 191 ? 6.758 -18.362 -8.985 1.00 79.12 191 SER A C 1
ATOM 1510 O O . SER A 1 191 ? 5.991 -18.290 -9.954 1.00 79.12 191 SER A O 1
ATOM 1512 N N . LYS A 1 192 ? 7.718 -17.457 -8.739 1.00 85.75 192 LYS A N 1
ATOM 1513 C CA . LYS A 1 192 ? 8.073 -16.335 -9.632 1.00 85.75 192 LYS A CA 1
ATOM 1514 C C . LYS A 1 192 ? 6.898 -15.395 -9.964 1.00 85.75 192 LYS A C 1
ATOM 1516 O O . LYS A 1 192 ? 6.668 -15.037 -11.117 1.00 85.75 192 LYS A O 1
ATOM 1521 N N . VAL A 1 193 ? 6.093 -15.049 -8.952 1.00 86.31 193 VAL A N 1
ATOM 1522 C CA . VAL A 1 193 ? 4.870 -14.241 -9.131 1.00 86.31 193 VAL A CA 1
ATOM 1523 C C . VAL A 1 193 ? 5.184 -12.863 -9.711 1.00 86.31 193 VAL A C 1
ATOM 1525 O O . VAL A 1 193 ? 4.532 -12.448 -10.663 1.00 86.31 193 VAL A O 1
ATOM 1528 N N . THR A 1 194 ? 6.202 -12.175 -9.186 1.00 88.00 194 THR A N 1
ATOM 1529 C CA . THR A 1 194 ? 6.611 -10.847 -9.667 1.00 88.00 194 THR A CA 1
ATOM 1530 C C . THR A 1 194 ? 6.949 -10.876 -11.153 1.00 88.00 194 THR A C 1
ATOM 1532 O O . THR A 1 194 ? 6.480 -10.038 -11.917 1.00 88.00 194 THR A O 1
ATOM 1535 N N . GLU A 1 195 ? 7.724 -11.867 -11.581 1.00 89.44 195 GLU A N 1
ATOM 1536 C CA . GLU A 1 195 ? 8.141 -12.017 -12.967 1.00 89.44 195 GLU A CA 1
ATOM 1537 C C . GLU A 1 195 ? 6.962 -12.335 -13.885 1.00 89.44 195 GLU A C 1
ATOM 1539 O O . GLU A 1 195 ? 6.801 -11.700 -14.927 1.00 89.44 195 GLU A O 1
ATOM 1544 N N . LYS A 1 196 ? 6.096 -13.263 -13.465 1.00 88.38 196 LYS A N 1
ATOM 1545 C CA . LYS A 1 196 ? 4.872 -13.603 -14.196 1.00 88.38 196 LYS A CA 1
ATOM 1546 C C . LYS A 1 196 ? 3.949 -12.396 -14.349 1.00 88.38 196 LYS A C 1
ATOM 1548 O O . LYS A 1 196 ? 3.380 -12.217 -15.419 1.00 88.38 196 LYS A O 1
ATOM 1553 N N . MET A 1 197 ? 3.831 -11.547 -13.327 1.00 88.31 197 MET A N 1
ATOM 1554 C CA . MET A 1 197 ? 3.034 -10.318 -13.403 1.00 88.31 197 MET A CA 1
ATOM 1555 C C . MET A 1 197 ? 3.641 -9.287 -14.361 1.00 88.31 197 MET A C 1
ATOM 1557 O O . MET A 1 197 ? 2.911 -8.743 -15.187 1.00 88.31 197 MET A O 1
ATOM 1561 N N . MET A 1 198 ? 4.959 -9.051 -14.307 1.00 89.44 198 MET A N 1
ATOM 1562 C CA . MET A 1 198 ? 5.635 -8.158 -15.263 1.00 89.44 198 MET A CA 1
ATOM 1563 C C . MET A 1 198 ? 5.449 -8.637 -16.705 1.00 89.44 198 MET A C 1
ATOM 1565 O O . MET A 1 198 ? 5.118 -7.844 -17.589 1.00 89.44 198 MET A O 1
ATOM 1569 N N . LEU A 1 199 ? 5.623 -9.941 -16.940 1.00 88.06 199 LEU A N 1
ATOM 1570 C CA . LEU A 1 199 ? 5.401 -10.555 -18.245 1.00 88.06 199 LEU A CA 1
ATOM 1571 C C . LEU A 1 199 ? 3.952 -10.400 -18.695 1.00 88.06 199 LEU A C 1
ATOM 1573 O O . LEU A 1 199 ? 3.716 -9.940 -19.807 1.00 88.06 199 LEU A O 1
ATOM 1577 N N . ALA A 1 200 ? 2.986 -10.736 -17.838 1.00 87.56 200 ALA A N 1
ATOM 1578 C CA . ALA A 1 200 ? 1.571 -10.626 -18.165 1.00 87.56 200 ALA A CA 1
ATOM 1579 C C . ALA A 1 200 ? 1.191 -9.190 -18.553 1.00 87.56 200 ALA A C 1
ATOM 1581 O O . ALA A 1 200 ? 0.556 -8.993 -19.589 1.00 87.56 200 ALA A O 1
ATOM 1582 N N . ALA A 1 201 ? 1.627 -8.189 -17.781 1.00 84.75 201 ALA A N 1
ATOM 1583 C CA . ALA A 1 201 ? 1.374 -6.780 -18.079 1.00 84.75 201 ALA A CA 1
ATOM 1584 C C . ALA A 1 201 ? 1.997 -6.359 -19.420 1.00 84.75 201 ALA A C 1
ATOM 1586 O O . ALA A 1 201 ? 1.325 -5.772 -20.269 1.00 84.75 201 ALA A O 1
ATOM 1587 N N . THR A 1 202 ? 3.259 -6.727 -19.645 1.00 82.81 202 THR A N 1
ATOM 1588 C CA . THR A 1 202 ? 4.002 -6.378 -20.863 1.00 82.81 202 THR A CA 1
ATOM 1589 C C . THR A 1 202 ? 3.406 -7.031 -22.112 1.00 82.81 202 THR A C 1
ATOM 1591 O O . THR A 1 202 ? 3.187 -6.368 -23.130 1.00 82.81 202 THR A O 1
ATOM 1594 N N . LEU A 1 203 ? 3.144 -8.338 -22.055 1.00 84.75 203 LEU A N 1
ATOM 1595 C CA . LEU A 1 203 ? 2.598 -9.101 -23.175 1.00 84.75 203 LEU A CA 1
ATOM 1596 C C . LEU A 1 203 ? 1.172 -8.654 -23.488 1.00 84.75 203 LEU A C 1
ATOM 1598 O O . LEU A 1 203 ? 0.830 -8.514 -24.658 1.00 84.75 203 LEU A O 1
ATOM 1602 N N . SER A 1 204 ? 0.372 -8.341 -22.462 1.00 84.75 204 SER A N 1
ATOM 1603 C CA . SER A 1 204 ? -0.962 -7.766 -22.650 1.00 84.75 204 SER A CA 1
ATOM 1604 C C . SER A 1 204 ? -0.881 -6.415 -23.357 1.00 84.75 204 SER A C 1
ATOM 1606 O O . SER A 1 204 ? -1.547 -6.223 -24.371 1.00 84.75 204 SER A O 1
ATOM 1608 N N . ALA A 1 205 ? -0.027 -5.497 -22.888 1.00 81.62 205 ALA A N 1
ATOM 1609 C CA . ALA A 1 205 ? 0.174 -4.201 -23.540 1.00 81.62 205 ALA A CA 1
ATOM 1610 C C . ALA A 1 205 ? 0.619 -4.361 -25.005 1.00 81.62 205 ALA A C 1
ATOM 1612 O O . ALA A 1 205 ? 0.098 -3.691 -25.896 1.00 81.62 205 ALA A O 1
ATOM 1613 N N . SER A 1 206 ? 1.520 -5.307 -25.270 1.00 79.69 206 SER A N 1
ATOM 1614 C CA . SER A 1 206 ? 1.988 -5.621 -26.623 1.00 79.69 206 SER A CA 1
ATOM 1615 C C . SER A 1 206 ? 0.879 -6.186 -27.516 1.00 79.69 206 SER A C 1
ATOM 1617 O O . SER A 1 206 ? 0.740 -5.780 -28.672 1.00 79.69 206 SER A O 1
ATOM 1619 N N . ALA A 1 207 ? 0.049 -7.084 -26.980 1.00 82.75 207 ALA A N 1
ATOM 1620 C CA . ALA A 1 207 ? -1.105 -7.636 -27.682 1.00 82.75 207 ALA A CA 1
ATOM 1621 C C . ALA A 1 207 ? -2.125 -6.540 -28.029 1.00 82.75 207 ALA A C 1
ATOM 1623 O O . ALA A 1 207 ? -2.570 -6.462 -29.174 1.00 82.75 207 ALA A O 1
ATOM 1624 N N . TYR A 1 208 ? -2.425 -5.636 -27.086 1.00 81.12 208 TYR A N 1
ATOM 1625 C CA . TYR A 1 208 ? -3.274 -4.462 -27.331 1.00 81.12 208 TYR A CA 1
ATOM 1626 C C . TYR A 1 208 ? -2.709 -3.555 -28.429 1.00 81.12 208 TYR A C 1
ATOM 1628 O O . TYR A 1 208 ? -3.452 -3.074 -29.286 1.00 81.12 208 TYR A O 1
ATOM 1636 N N . ASN A 1 209 ? -1.390 -3.373 -28.448 1.00 80.00 209 ASN A N 1
ATOM 1637 C CA . ASN A 1 209 ? -0.703 -2.586 -29.466 1.00 80.00 209 ASN A CA 1
ATOM 1638 C C . ASN A 1 209 ? -0.614 -3.286 -30.829 1.00 80.00 209 ASN A C 1
ATOM 1640 O O . ASN A 1 209 ? -0.190 -2.650 -31.794 1.00 80.00 209 ASN A O 1
ATOM 1644 N N . LYS A 1 210 ? -0.965 -4.579 -30.913 1.00 81.06 210 LYS A N 1
ATOM 1645 C CA . LYS A 1 210 ? -0.690 -5.462 -32.062 1.00 81.06 210 LYS A CA 1
ATOM 1646 C C . LYS A 1 210 ? 0.789 -5.452 -32.474 1.00 81.06 210 LYS A C 1
ATOM 1648 O O . LYS A 1 210 ? 1.120 -5.649 -33.639 1.00 81.06 210 LYS A O 1
ATOM 1653 N N . MET A 1 211 ? 1.675 -5.173 -31.521 1.00 75.19 211 MET A N 1
ATOM 1654 C CA . MET A 1 211 ? 3.104 -5.010 -31.744 1.00 75.19 211 MET A CA 1
ATOM 1655 C C . MET A 1 211 ? 3.845 -5.225 -30.431 1.00 75.19 211 MET A C 1
ATOM 1657 O O . MET A 1 211 ? 3.509 -4.640 -29.402 1.00 75.19 211 MET A O 1
ATOM 1661 N N . LEU A 1 212 ? 4.904 -6.023 -30.495 1.00 69.69 212 LEU A N 1
ATOM 1662 C CA . LEU A 1 212 ? 5.869 -6.170 -29.416 1.00 69.69 212 LEU A CA 1
ATOM 1663 C C . LEU A 1 212 ? 6.763 -4.926 -29.425 1.00 69.69 212 LEU A C 1
ATOM 1665 O O . LEU A 1 212 ? 7.673 -4.810 -30.240 1.00 69.69 212 LEU A O 1
ATOM 1669 N N . THR A 1 213 ? 6.414 -3.939 -28.598 1.00 64.38 213 THR A N 1
ATOM 1670 C CA . THR A 1 213 ? 7.171 -2.686 -28.420 1.00 64.38 213 THR A CA 1
ATOM 1671 C C . THR A 1 213 ? 8.207 -2.819 -27.292 1.00 64.38 213 THR A C 1
ATOM 1673 O O . THR A 1 213 ? 8.500 -3.933 -26.873 1.00 64.38 213 THR A O 1
ATOM 1676 N N . SER A 1 214 ? 8.768 -1.697 -26.796 1.00 66.62 214 SER A N 1
ATOM 1677 C CA . SER A 1 214 ? 9.545 -1.643 -25.536 1.00 66.62 214 SER A CA 1
ATOM 1678 C C . SER A 1 214 ? 8.920 -2.558 -24.479 1.00 66.62 214 SER A C 1
ATOM 1680 O O . SER A 1 214 ? 7.693 -2.618 -24.386 1.00 66.62 214 SER A O 1
ATOM 1682 N N . ILE A 1 215 ? 9.755 -3.278 -23.727 1.00 76.94 215 ILE A N 1
ATOM 1683 C CA . ILE A 1 215 ? 9.344 -4.303 -22.762 1.00 76.94 215 ILE A CA 1
ATOM 1684 C C . ILE A 1 215 ? 9.696 -3.799 -21.376 1.00 76.94 215 ILE A C 1
ATOM 1686 O O . ILE A 1 215 ? 10.678 -4.232 -20.776 1.00 76.94 215 ILE A O 1
ATOM 1690 N N . ALA A 1 216 ? 8.906 -2.835 -20.920 1.00 84.12 216 ALA A N 1
ATOM 1691 C CA . ALA A 1 216 ? 9.147 -2.129 -19.685 1.00 84.12 216 ALA A CA 1
ATOM 1692 C C . ALA A 1 216 ? 7.892 -2.143 -18.808 1.00 84.12 216 ALA A C 1
ATOM 1694 O O . ALA A 1 216 ? 6.839 -1.632 -19.197 1.00 84.12 216 ALA A O 1
ATOM 1695 N N . SER A 1 217 ? 8.019 -2.692 -17.601 1.00 87.38 217 SER A N 1
ATOM 1696 C CA . SER A 1 217 ? 6.955 -2.743 -16.599 1.00 87.38 217 SER A CA 1
ATOM 1697 C C . SER A 1 217 ? 7.307 -1.834 -15.431 1.00 87.38 217 SER A C 1
ATOM 1699 O O . SER A 1 217 ? 8.373 -1.972 -14.835 1.00 87.38 217 SER A O 1
ATOM 1701 N N . GLN A 1 218 ? 6.402 -0.930 -15.059 1.00 88.75 218 GLN A N 1
ATOM 1702 C CA . GLN A 1 218 ? 6.524 -0.201 -13.797 1.00 88.75 218 GLN A CA 1
ATOM 1703 C C . GLN A 1 218 ? 6.105 -1.103 -12.637 1.00 88.75 218 GLN A C 1
ATOM 1705 O O . GLN A 1 218 ? 5.170 -1.893 -12.760 1.00 88.75 218 GLN A O 1
ATOM 1710 N N . LEU A 1 219 ? 6.811 -0.986 -11.519 1.00 90.56 219 LEU A N 1
ATOM 1711 C CA . LEU A 1 219 ? 6.556 -1.738 -10.301 1.00 90.56 219 LEU A CA 1
ATOM 1712 C C . LEU A 1 219 ? 6.528 -0.801 -9.105 1.00 90.56 219 LEU A C 1
ATOM 1714 O O . LEU A 1 219 ? 7.408 0.051 -8.974 1.00 90.56 219 LEU A O 1
ATOM 1718 N N . ALA A 1 220 ? 5.573 -1.034 -8.209 1.00 90.31 220 ALA A N 1
ATOM 1719 C CA . ALA A 1 220 ? 5.637 -0.526 -6.850 1.00 90.31 220 ALA A CA 1
ATOM 1720 C C . ALA A 1 220 ? 6.610 -1.375 -6.022 1.00 90.31 220 ALA A C 1
ATOM 1722 O O . ALA A 1 220 ? 6.620 -2.606 -6.108 1.00 90.31 220 ALA A O 1
ATOM 1723 N N . VAL A 1 221 ? 7.441 -0.718 -5.220 1.00 92.81 221 VAL A N 1
ATOM 1724 C CA . VAL A 1 221 ? 8.464 -1.350 -4.390 1.00 92.81 221 VAL A CA 1
ATOM 1725 C C . VAL A 1 221 ? 8.338 -0.874 -2.955 1.00 92.81 221 VAL A C 1
ATOM 1727 O O . VAL A 1 221 ? 8.147 0.308 -2.697 1.00 92.81 221 VAL A O 1
ATOM 1730 N N . ASN A 1 222 ? 8.486 -1.798 -2.008 1.00 93.94 222 ASN A N 1
ATOM 1731 C CA . ASN A 1 222 ? 8.507 -1.461 -0.591 1.00 93.94 222 ASN A CA 1
ATOM 1732 C C . ASN A 1 222 ? 9.832 -0.757 -0.250 1.00 93.94 222 ASN A C 1
ATOM 1734 O O . ASN A 1 222 ? 10.873 -1.412 -0.133 1.00 93.94 222 ASN A O 1
ATOM 1738 N N . ALA A 1 223 ? 9.795 0.568 -0.098 1.00 95.00 223 ALA A N 1
ATOM 1739 C CA . ALA A 1 223 ? 10.975 1.388 0.157 1.00 95.00 223 ALA A CA 1
ATOM 1740 C C . ALA A 1 223 ? 11.477 1.278 1.609 1.00 95.00 223 ALA A C 1
ATOM 1742 O O . ALA A 1 223 ? 12.611 1.664 1.891 1.00 95.00 223 ALA A O 1
ATOM 1743 N N . ARG A 1 224 ? 10.723 0.623 2.509 1.00 94.62 224 ARG A N 1
ATOM 1744 C CA . ARG A 1 224 ? 11.187 0.291 3.874 1.00 94.62 224 ARG A CA 1
ATOM 1745 C C . ARG A 1 224 ? 12.474 -0.524 3.885 1.00 94.62 224 ARG A C 1
ATOM 1747 O O . ARG A 1 224 ? 13.208 -0.501 4.861 1.00 94.62 224 ARG A O 1
ATOM 1754 N N . ARG A 1 225 ? 12.790 -1.221 2.790 1.00 93.00 225 ARG A N 1
ATOM 1755 C CA . ARG A 1 225 ? 14.052 -1.958 2.637 1.00 93.00 225 ARG A CA 1
ATOM 1756 C C . ARG A 1 225 ? 15.310 -1.081 2.690 1.00 93.00 225 ARG A C 1
ATOM 1758 O O . ARG A 1 225 ? 16.399 -1.618 2.844 1.00 93.00 225 ARG A O 1
ATOM 1765 N N . TYR A 1 226 ? 15.166 0.231 2.500 1.00 93.69 226 TYR A N 1
ATOM 1766 C CA . TYR A 1 226 ? 16.257 1.204 2.595 1.00 93.69 226 TYR A CA 1
ATOM 1767 C C . TYR A 1 226 ? 16.369 1.823 3.997 1.00 93.69 226 TYR A C 1
ATOM 1769 O O . TYR A 1 226 ? 17.273 2.617 4.254 1.00 93.69 226 TYR A O 1
ATOM 1777 N N . MET A 1 227 ? 15.462 1.457 4.904 1.00 93.44 227 MET A N 1
ATOM 1778 C CA . MET A 1 227 ? 15.439 1.931 6.278 1.00 93.44 227 MET A CA 1
ATOM 1779 C C . MET A 1 227 ? 16.259 1.020 7.182 1.00 93.44 227 MET A C 1
ATOM 1781 O O . MET A 1 227 ? 16.246 -0.200 7.034 1.00 93.44 227 MET A O 1
ATOM 1785 N N . LYS A 1 228 ? 16.915 1.616 8.181 1.00 90.75 228 LYS A N 1
ATOM 1786 C CA . LYS A 1 228 ? 17.637 0.855 9.207 1.00 90.75 228 LYS A CA 1
ATOM 1787 C C . LYS A 1 228 ? 16.678 0.121 10.148 1.00 90.75 228 LYS A C 1
ATOM 1789 O O . LYS A 1 228 ? 16.887 -1.050 10.434 1.00 90.75 228 LYS A O 1
ATOM 1794 N N . ASN A 1 229 ? 15.639 0.818 10.611 1.00 91.75 229 ASN A N 1
ATOM 1795 C CA . ASN A 1 229 ? 14.684 0.326 11.603 1.00 91.75 229 ASN A CA 1
ATOM 1796 C C . ASN A 1 229 ? 13.253 0.717 11.193 1.00 91.75 229 ASN A C 1
ATOM 1798 O O . ASN A 1 229 ? 12.728 1.699 11.716 1.00 91.75 229 ASN A O 1
ATOM 1802 N N . PRO A 1 230 ? 12.625 0.017 10.232 1.00 94.69 230 PRO A N 1
ATOM 1803 C CA . PRO A 1 230 ? 11.209 0.231 9.952 1.00 94.69 230 PRO A CA 1
ATOM 1804 C C . PRO A 1 230 ? 10.361 -0.149 11.175 1.00 94.69 230 PRO A C 1
ATOM 1806 O O . PRO A 1 230 ? 10.753 -1.006 11.964 1.00 94.69 230 PRO A O 1
ATOM 1809 N N . ASP A 1 231 ? 9.195 0.476 11.317 1.00 95.69 231 ASP A N 1
ATOM 1810 C CA . ASP A 1 231 ? 8.240 0.269 12.414 1.00 95.69 231 ASP A CA 1
ATOM 1811 C C . ASP A 1 231 ? 6.788 0.495 11.934 1.00 95.69 231 ASP A C 1
ATOM 1813 O O . ASP A 1 231 ? 6.548 0.713 10.745 1.00 95.69 231 ASP A O 1
ATOM 1817 N N . TRP A 1 232 ? 5.809 0.448 12.839 1.00 95.50 232 TRP A N 1
ATOM 1818 C CA . TRP A 1 232 ? 4.387 0.623 12.499 1.00 95.50 232 TRP A CA 1
ATOM 1819 C C . TRP A 1 232 ? 3.964 2.041 12.094 1.00 95.50 232 TRP A C 1
ATOM 1821 O O . TRP A 1 232 ? 2.880 2.194 11.530 1.00 95.50 232 TRP A O 1
ATOM 1831 N N . SER A 1 233 ? 4.804 3.055 12.326 1.00 95.81 233 SER A N 1
ATOM 1832 C CA . SER A 1 233 ? 4.582 4.424 11.841 1.00 95.81 233 SER A CA 1
ATOM 1833 C C . SER A 1 233 ? 4.857 4.587 10.349 1.00 95.81 233 SER A C 1
ATOM 1835 O O . SER A 1 233 ? 4.363 5.512 9.711 1.00 95.81 233 SER A O 1
ATOM 1837 N N . HIS A 1 234 ? 5.584 3.644 9.760 1.00 96.19 234 HIS A N 1
ATOM 1838 C CA . HIS A 1 234 ? 5.948 3.636 8.355 1.00 96.19 234 HIS A CA 1
ATOM 1839 C C . HIS A 1 234 ? 4.823 2.998 7.541 1.00 96.19 234 HIS A C 1
ATOM 1841 O O . HIS A 1 234 ? 4.897 1.820 7.191 1.00 96.19 234 HIS A O 1
ATOM 1847 N N . CYS A 1 235 ? 3.754 3.753 7.272 1.00 95.19 235 CYS A N 1
ATOM 1848 C CA . CYS A 1 235 ? 2.520 3.229 6.674 1.00 95.19 235 CYS A CA 1
ATOM 1849 C C . CYS A 1 235 ? 2.483 3.246 5.140 1.00 95.19 235 CYS A C 1
ATOM 1851 O O . CYS A 1 235 ? 2.092 2.247 4.545 1.00 95.19 235 CYS A O 1
ATOM 1853 N N . ASN A 1 236 ? 2.903 4.342 4.510 1.00 94.88 236 ASN A N 1
ATOM 1854 C CA . ASN A 1 236 ? 2.929 4.505 3.055 1.00 94.88 236 ASN A CA 1
ATOM 1855 C C . ASN A 1 236 ? 4.353 4.864 2.608 1.00 94.88 236 ASN A C 1
ATOM 1857 O O . ASN A 1 236 ? 4.696 6.027 2.409 1.00 94.88 236 ASN A O 1
ATOM 1861 N N . ILE A 1 237 ? 5.208 3.844 2.567 1.00 95.19 237 ILE A N 1
ATOM 1862 C CA . ILE A 1 237 ? 6.639 3.918 2.263 1.00 95.19 237 ILE A CA 1
ATOM 1863 C C . ILE A 1 237 ? 6.898 3.036 1.038 1.00 95.19 237 ILE A C 1
ATOM 1865 O O . ILE A 1 237 ? 7.632 2.038 1.084 1.00 95.19 237 ILE A O 1
ATOM 1869 N N . ASP A 1 238 ? 6.237 3.375 -0.062 1.00 92.44 238 ASP A N 1
ATOM 1870 C CA . ASP A 1 238 ? 6.418 2.755 -1.363 1.00 92.44 238 ASP A CA 1
ATOM 1871 C C . ASP A 1 238 ? 7.121 3.699 -2.346 1.00 92.44 238 ASP A C 1
ATOM 1873 O O . ASP A 1 238 ? 7.282 4.900 -2.144 1.00 92.44 238 ASP A O 1
ATOM 1877 N N . SER A 1 239 ? 7.634 3.118 -3.416 1.00 91.94 239 SER A N 1
ATOM 1878 C CA . SER A 1 239 ? 8.268 3.847 -4.503 1.00 91.94 239 SER A CA 1
ATOM 1879 C C . SER A 1 239 ? 7.999 3.125 -5.809 1.00 91.94 239 SER A C 1
ATOM 1881 O O . SER A 1 239 ? 7.541 1.986 -5.817 1.00 91.94 239 SER A O 1
ATOM 1883 N N . LEU A 1 240 ? 8.346 3.756 -6.925 1.00 91.19 240 LEU A N 1
ATOM 1884 C CA . LEU A 1 240 ? 8.254 3.160 -8.246 1.00 91.19 240 LEU A CA 1
ATOM 1885 C C . LEU A 1 240 ? 9.646 2.879 -8.817 1.00 91.19 240 LEU A C 1
ATOM 1887 O O . LEU A 1 240 ? 10.592 3.631 -8.585 1.00 91.19 240 LEU A O 1
ATOM 1891 N N . ILE A 1 241 ? 9.753 1.793 -9.575 1.00 93.19 241 ILE A N 1
ATOM 1892 C CA . ILE A 1 241 ? 10.850 1.527 -10.514 1.00 93.19 241 ILE A CA 1
ATOM 1893 C C . ILE A 1 241 ? 10.257 1.040 -11.833 1.00 93.19 241 ILE A C 1
ATOM 1895 O O . ILE A 1 241 ? 9.106 0.609 -11.878 1.00 93.19 241 ILE A O 1
ATOM 1899 N N . VAL A 1 242 ? 11.044 1.063 -12.901 1.00 92.31 242 VAL A N 1
ATOM 1900 C CA . VAL A 1 242 ? 10.669 0.458 -14.181 1.00 92.31 242 VAL A CA 1
ATOM 1901 C C . VAL A 1 242 ? 11.655 -0.652 -14.488 1.00 92.31 242 VAL A C 1
ATOM 1903 O O . VAL A 1 242 ? 12.834 -0.356 -14.626 1.00 92.31 242 VAL A O 1
ATOM 1906 N N . ALA A 1 243 ? 11.195 -1.895 -14.607 1.00 91.88 243 ALA A N 1
ATOM 1907 C CA . ALA A 1 243 ? 12.003 -3.006 -15.102 1.00 91.88 243 ALA A CA 1
ATOM 1908 C C . ALA A 1 243 ? 11.902 -3.078 -16.629 1.00 91.88 243 ALA A C 1
ATOM 1910 O O . ALA A 1 243 ? 10.789 -3.099 -17.142 1.00 91.88 243 ALA A O 1
ATOM 1911 N N . ASP A 1 244 ? 13.030 -3.127 -17.332 1.00 89.06 244 ASP A N 1
ATOM 1912 C CA . ASP A 1 244 ? 13.137 -3.187 -18.792 1.00 89.06 244 ASP A CA 1
ATOM 1913 C C . ASP A 1 244 ? 14.007 -4.382 -19.206 1.00 89.06 244 ASP A C 1
ATOM 1915 O O . ASP A 1 244 ? 15.074 -4.614 -18.642 1.00 89.06 244 ASP A O 1
ATOM 1919 N N . ALA A 1 245 ? 13.558 -5.160 -20.189 1.00 85.81 245 ALA A N 1
ATOM 1920 C CA . ALA A 1 245 ? 14.348 -6.274 -20.708 1.00 85.81 245 ALA A CA 1
ATOM 1921 C C . ALA A 1 245 ? 15.545 -5.832 -21.575 1.00 85.81 245 ALA A C 1
ATOM 1923 O O . ALA A 1 245 ? 16.393 -6.665 -21.896 1.00 85.81 245 ALA A O 1
ATOM 1924 N N . HIS A 1 246 ? 15.615 -4.556 -21.980 1.00 81.62 246 HIS A N 1
ATOM 1925 C CA . HIS A 1 246 ? 16.671 -3.969 -22.821 1.00 81.62 246 HIS A CA 1
ATOM 1926 C C . HIS A 1 246 ? 16.920 -4.741 -24.121 1.00 81.62 246 HIS A C 1
ATOM 1928 O O . HIS A 1 246 ? 18.055 -4.917 -24.573 1.00 81.62 246 HIS A O 1
ATOM 1934 N N . THR A 1 247 ? 15.851 -5.242 -24.740 1.00 71.38 247 THR A N 1
ATOM 1935 C CA . THR A 1 247 ? 15.953 -6.018 -25.982 1.00 71.38 247 THR A CA 1
ATOM 1936 C C . THR A 1 247 ? 15.679 -5.136 -27.195 1.00 71.38 247 THR A C 1
ATOM 1938 O O . THR A 1 247 ? 14.700 -4.392 -27.237 1.00 71.38 247 THR A O 1
ATOM 1941 N N . SER A 1 248 ? 16.545 -5.222 -28.209 1.00 64.88 248 SER A N 1
ATOM 1942 C CA . SER A 1 248 ? 16.245 -4.650 -29.522 1.00 64.88 248 SER A CA 1
ATOM 1943 C C . SER A 1 248 ? 15.254 -5.556 -30.246 1.00 64.88 248 SER A C 1
ATOM 1945 O O . SER A 1 248 ? 15.556 -6.724 -30.523 1.00 64.88 248 SER A O 1
ATOM 1947 N N . ILE A 1 249 ? 14.097 -4.985 -30.592 1.00 58.78 249 ILE A N 1
ATOM 1948 C CA . ILE A 1 249 ? 13.045 -5.610 -31.411 1.00 58.78 249 ILE A CA 1
ATOM 1949 C C . ILE A 1 249 ? 13.605 -6.122 -32.747 1.00 58.78 249 ILE A C 1
ATOM 1951 O O . ILE A 1 249 ? 13.097 -7.096 -33.292 1.00 58.78 249 ILE A O 1
ATOM 1955 N N . VAL A 1 250 ? 14.677 -5.505 -33.255 1.00 57.31 250 VAL A N 1
ATOM 1956 C CA . VAL A 1 250 ? 15.167 -5.722 -34.623 1.00 57.31 250 VAL A CA 1
ATOM 1957 C C . VAL A 1 250 ? 16.064 -6.961 -34.763 1.00 57.31 250 VAL A C 1
ATOM 1959 O O . VAL A 1 250 ? 16.140 -7.521 -35.849 1.00 57.31 250 VAL A O 1
ATOM 1962 N N . THR A 1 251 ? 16.744 -7.426 -33.706 1.00 54.62 251 THR A N 1
ATOM 1963 C CA . THR A 1 251 ? 17.795 -8.463 -33.864 1.00 54.62 251 THR A CA 1
ATOM 1964 C C . THR A 1 251 ? 17.759 -9.621 -32.870 1.00 54.62 251 THR A C 1
ATOM 1966 O O . THR A 1 251 ? 18.156 -10.726 -33.234 1.00 54.62 251 THR A O 1
ATOM 1969 N N . LYS A 1 252 ? 17.290 -9.421 -31.630 1.00 55.50 252 LYS A N 1
ATOM 1970 C CA . LYS A 1 252 ? 17.297 -10.478 -30.594 1.00 55.50 252 LYS A CA 1
ATOM 1971 C C . LYS A 1 252 ? 15.917 -11.049 -30.286 1.00 55.50 252 LYS A C 1
ATOM 1973 O O . LYS A 1 252 ? 15.824 -12.211 -29.909 1.00 55.50 252 LYS A O 1
ATOM 1978 N N . TYR A 1 253 ? 14.853 -10.267 -30.471 1.00 58.62 253 TYR A N 1
ATOM 1979 C CA . TYR A 1 253 ? 13.533 -10.642 -29.963 1.00 58.62 253 TYR A CA 1
ATOM 1980 C C . TYR A 1 253 ? 12.917 -11.867 -30.651 1.00 58.62 253 TYR A C 1
ATOM 1982 O O . TYR A 1 253 ? 12.312 -12.694 -29.980 1.00 58.62 253 TYR A O 1
ATOM 1990 N N . ALA A 1 254 ? 13.141 -12.041 -31.959 1.00 58.22 254 ALA A N 1
ATOM 1991 C CA . ALA A 1 254 ? 12.586 -13.155 -32.738 1.00 58.22 254 ALA A CA 1
ATOM 1992 C C . ALA A 1 254 ? 13.022 -14.557 -32.255 1.00 58.22 254 ALA A C 1
ATOM 1994 O O . ALA A 1 254 ? 12.546 -15.557 -32.784 1.00 58.22 254 ALA A O 1
ATOM 1995 N N . LYS A 1 255 ? 13.938 -14.637 -31.280 1.00 69.38 255 LYS A N 1
ATOM 1996 C CA . LYS A 1 255 ? 14.478 -15.888 -30.735 1.00 69.38 255 LYS A CA 1
ATOM 1997 C C . LYS A 1 255 ? 14.324 -16.030 -29.219 1.00 69.38 255 LYS A C 1
ATOM 1999 O O . LYS A 1 255 ? 14.691 -17.079 -28.705 1.00 69.38 255 LYS A O 1
ATOM 2004 N N . LEU A 1 256 ? 13.828 -15.010 -28.511 1.00 76.81 256 LEU A N 1
ATOM 2005 C CA . LEU A 1 256 ? 13.728 -15.067 -27.053 1.00 76.81 256 LEU A CA 1
ATOM 2006 C C . LEU A 1 256 ? 12.522 -15.896 -26.626 1.00 76.81 256 LEU A C 1
ATOM 2008 O O . LEU A 1 256 ? 11.393 -15.621 -27.036 1.00 76.81 256 LEU A O 1
ATOM 2012 N N . ILE A 1 257 ? 12.753 -16.866 -25.749 1.00 85.62 257 ILE A N 1
ATOM 2013 C CA . ILE A 1 257 ? 11.661 -17.585 -25.089 1.00 85.62 257 ILE A CA 1
ATOM 2014 C C . ILE A 1 257 ? 11.165 -16.807 -23.861 1.00 85.62 257 ILE A C 1
ATOM 2016 O O . ILE A 1 257 ? 11.859 -15.950 -23.308 1.00 85.62 257 ILE A O 1
ATOM 2020 N N . ILE A 1 258 ? 9.949 -17.118 -23.403 1.00 84.50 258 ILE A N 1
ATOM 2021 C CA . ILE A 1 258 ? 9.301 -16.429 -22.271 1.00 84.50 258 ILE A CA 1
ATOM 2022 C C . ILE A 1 258 ? 10.167 -16.448 -21.004 1.00 84.50 258 ILE A C 1
ATOM 2024 O O . ILE A 1 258 ? 10.250 -15.436 -20.306 1.00 84.50 258 ILE A O 1
ATOM 2028 N N . ASP A 1 259 ? 10.854 -17.556 -20.730 1.00 86.44 259 ASP A N 1
ATOM 2029 C CA . ASP A 1 259 ? 11.724 -17.682 -19.557 1.00 86.44 259 ASP A CA 1
ATOM 2030 C C . ASP A 1 259 ? 12.949 -16.757 -19.619 1.00 86.44 259 ASP A C 1
ATOM 2032 O O . ASP A 1 259 ? 13.349 -16.191 -18.599 1.00 86.44 259 ASP A O 1
ATOM 2036 N N . GLU A 1 260 ? 13.517 -16.534 -20.806 1.00 87.69 260 GLU A N 1
ATOM 2037 C CA . GLU A 1 260 ? 14.633 -15.599 -20.990 1.00 87.69 260 GLU A CA 1
ATOM 2038 C C . GLU A 1 260 ? 14.167 -14.156 -20.796 1.00 87.69 260 GLU A C 1
ATOM 2040 O O . GLU A 1 260 ? 14.815 -13.381 -20.090 1.00 87.69 260 GLU A O 1
ATOM 2045 N N . LEU A 1 261 ? 13.002 -13.805 -21.348 1.00 86.06 261 LEU A N 1
ATOM 2046 C CA . LEU A 1 261 ? 12.403 -12.488 -21.146 1.00 86.06 261 LEU A CA 1
ATOM 2047 C C . LEU A 1 261 ? 12.101 -12.230 -19.662 1.00 86.06 261 LEU A C 1
ATOM 2049 O O . LEU A 1 261 ? 12.411 -11.160 -19.133 1.00 86.06 261 LEU A O 1
ATOM 2053 N N . SER A 1 262 ? 11.551 -13.238 -18.978 1.00 89.19 262 SER A N 1
ATOM 2054 C CA . SER A 1 262 ? 11.315 -13.227 -17.534 1.00 89.19 262 SER A CA 1
ATOM 2055 C C . SER A 1 262 ? 12.599 -12.944 -16.752 1.00 89.19 262 SER A C 1
ATOM 2057 O O . SER A 1 262 ? 12.587 -12.161 -15.799 1.00 89.19 262 SER A O 1
ATOM 2059 N N . ALA A 1 263 ? 13.697 -13.606 -17.124 1.00 91.06 263 ALA A N 1
ATOM 2060 C CA . ALA A 1 263 ? 14.981 -13.476 -16.453 1.00 91.06 263 ALA A CA 1
ATOM 2061 C C . ALA A 1 263 ? 15.606 -12.091 -16.672 1.00 91.06 263 ALA A C 1
ATOM 2063 O O . ALA A 1 263 ? 16.136 -11.515 -15.722 1.00 91.06 263 ALA A O 1
ATOM 2064 N N . LEU A 1 264 ? 15.498 -11.530 -17.881 1.00 90.81 264 LEU A N 1
ATOM 2065 C CA . LEU A 1 264 ? 15.987 -10.184 -18.197 1.00 90.81 264 LEU A CA 1
ATOM 2066 C C . LEU A 1 264 ? 15.261 -9.107 -17.384 1.00 90.81 264 LEU A C 1
ATOM 2068 O O . LEU A 1 264 ? 15.919 -8.295 -16.736 1.00 90.81 264 LEU A O 1
ATOM 2072 N N . LEU A 1 265 ? 13.925 -9.156 -17.334 1.00 90.75 265 LEU A N 1
ATOM 2073 C CA . LEU A 1 265 ? 13.127 -8.237 -16.513 1.00 90.75 265 LEU A CA 1
ATOM 2074 C C . LEU A 1 265 ? 13.496 -8.341 -15.028 1.00 90.75 265 LEU A C 1
ATOM 2076 O O . LEU A 1 265 ? 13.669 -7.328 -14.351 1.00 90.75 265 LEU A O 1
ATOM 2080 N N . ARG A 1 266 ? 13.659 -9.567 -14.510 1.00 93.69 266 ARG A N 1
ATOM 2081 C CA . ARG A 1 266 ? 14.077 -9.789 -13.118 1.00 93.69 266 ARG A CA 1
ATOM 2082 C C . ARG A 1 266 ? 15.469 -9.228 -12.845 1.00 93.69 266 ARG A C 1
ATOM 2084 O O . ARG A 1 266 ? 15.676 -8.619 -11.794 1.00 93.69 266 ARG A O 1
ATOM 2091 N N . LYS A 1 267 ? 16.413 -9.453 -13.758 1.00 94.38 267 LYS A N 1
ATOM 2092 C CA . LYS A 1 267 ? 17.788 -8.968 -13.640 1.00 94.38 267 LYS A CA 1
ATOM 2093 C C . LYS A 1 267 ? 17.814 -7.443 -13.558 1.00 94.38 267 LYS A C 1
ATOM 2095 O O . LYS A 1 267 ? 18.323 -6.916 -12.574 1.00 94.38 267 LYS A O 1
ATOM 2100 N N . ASP A 1 268 ? 17.194 -6.760 -14.517 1.00 93.50 268 ASP A N 1
ATOM 2101 C CA . ASP A 1 268 ? 17.148 -5.295 -14.543 1.00 93.50 268 ASP A CA 1
ATOM 2102 C C . ASP A 1 268 ? 16.430 -4.726 -13.308 1.00 93.50 268 ASP A C 1
ATOM 2104 O O . ASP A 1 268 ? 16.950 -3.828 -12.651 1.00 93.50 268 ASP A O 1
ATOM 2108 N N . MET A 1 269 ? 15.298 -5.314 -12.897 1.00 94.25 269 MET A N 1
ATOM 2109 C CA . MET A 1 269 ? 14.609 -4.918 -11.663 1.00 94.25 269 MET A CA 1
ATOM 2110 C C . MET A 1 269 ? 15.549 -4.947 -10.446 1.00 94.25 269 MET A C 1
ATOM 2112 O O . MET A 1 269 ? 15.566 -4.008 -9.649 1.00 94.25 269 MET A O 1
ATOM 2116 N N . GLN A 1 270 ? 16.332 -6.018 -10.286 1.00 95.06 270 GLN A N 1
ATOM 2117 C CA . GLN A 1 270 ? 17.249 -6.159 -9.153 1.00 95.06 270 GLN A CA 1
ATOM 2118 C C . GLN A 1 270 ? 18.437 -5.201 -9.242 1.00 95.06 270 GLN A C 1
ATOM 2120 O O . GLN A 1 270 ? 18.801 -4.606 -8.229 1.00 95.06 270 GLN A O 1
ATOM 2125 N N . GLU A 1 271 ? 19.007 -5.006 -10.431 1.00 94.38 271 GLU A N 1
ATOM 2126 C CA . GLU A 1 271 ? 20.074 -4.025 -10.653 1.00 94.38 271 GLU A CA 1
ATOM 2127 C C . GLU A 1 271 ? 19.605 -2.616 -10.272 1.00 94.38 271 GLU A C 1
ATOM 2129 O O . GLU A 1 271 ? 20.273 -1.926 -9.504 1.00 94.38 271 GLU A O 1
ATOM 2134 N N . LYS A 1 272 ? 18.403 -2.214 -10.694 1.00 93.31 272 LYS A N 1
ATOM 2135 C CA . LYS A 1 272 ? 17.818 -0.906 -10.363 1.00 93.31 272 LYS A CA 1
ATOM 2136 C C . LYS A 1 272 ? 17.539 -0.728 -8.875 1.00 93.31 272 LYS A C 1
ATOM 2138 O O . LYS A 1 272 ? 17.794 0.343 -8.319 1.00 93.31 272 LYS A O 1
ATOM 2143 N N . LEU A 1 273 ? 17.053 -1.777 -8.210 1.00 92.50 273 LEU A N 1
ATOM 2144 C CA . LEU A 1 273 ? 16.847 -1.779 -6.759 1.00 92.50 273 LEU A CA 1
ATOM 2145 C C . LEU A 1 273 ? 18.166 -1.602 -6.000 1.00 92.50 273 LEU A C 1
ATOM 2147 O O . LEU A 1 273 ? 18.215 -0.803 -5.061 1.00 92.50 273 LEU A O 1
ATOM 2151 N N . ASN A 1 274 ? 19.216 -2.306 -6.427 1.00 91.94 274 ASN A N 1
ATOM 2152 C CA . ASN A 1 274 ? 20.555 -2.218 -5.841 1.00 91.94 274 ASN A CA 1
ATOM 2153 C C . ASN A 1 274 ? 21.206 -0.855 -6.111 1.00 91.94 274 ASN A C 1
ATOM 2155 O O . ASN A 1 274 ? 21.866 -0.304 -5.237 1.00 91.94 274 ASN A O 1
ATOM 2159 N N . ASN A 1 275 ? 20.941 -0.265 -7.277 1.00 90.75 275 ASN A N 1
ATOM 2160 C CA . ASN A 1 275 ? 21.437 1.054 -7.672 1.00 90.75 275 ASN A CA 1
ATOM 2161 C C . ASN A 1 275 ? 20.611 2.220 -7.089 1.00 90.75 275 ASN A C 1
ATOM 2163 O O . ASN A 1 275 ? 20.774 3.369 -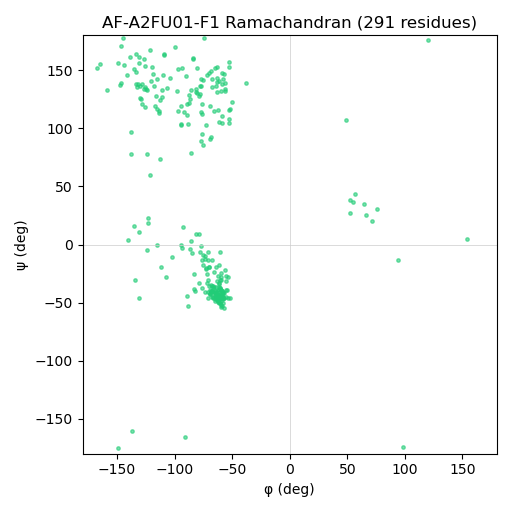7.513 1.00 90.75 275 ASN A O 1
ATOM 2167 N N . GLY A 1 276 ? 19.680 1.947 -6.169 1.00 91.00 276 GLY A N 1
ATOM 2168 C CA . GLY A 1 276 ? 18.885 2.969 -5.486 1.00 91.00 276 GLY A CA 1
ATOM 2169 C C . GLY A 1 276 ? 17.919 3.740 -6.392 1.00 91.00 276 GLY A C 1
ATOM 2170 O O . GLY A 1 276 ? 17.577 4.880 -6.084 1.00 91.00 276 GLY A O 1
ATOM 2171 N N . GLU A 1 277 ? 17.467 3.172 -7.515 1.00 92.88 277 GLU A N 1
ATOM 2172 C CA . GLU A 1 277 ? 16.533 3.869 -8.420 1.00 92.88 277 GLU A CA 1
ATOM 2173 C C . GLU A 1 277 ? 15.186 4.180 -7.774 1.00 92.88 277 GLU A C 1
ATOM 2175 O O . GLU A 1 277 ? 14.600 5.222 -8.063 1.00 92.88 277 GLU A O 1
ATOM 2180 N N . ALA A 1 278 ? 14.733 3.337 -6.846 1.00 92.19 278 ALA A N 1
ATOM 2181 C CA . ALA A 1 278 ? 13.547 3.614 -6.046 1.00 92.19 278 ALA A CA 1
ATOM 2182 C C . ALA A 1 278 ? 13.702 4.935 -5.266 1.00 92.19 278 ALA A C 1
ATOM 2184 O O . ALA A 1 278 ? 12.893 5.848 -5.394 1.00 92.19 278 ALA A O 1
ATOM 2185 N N . LEU A 1 279 ? 14.816 5.103 -4.550 1.00 92.75 279 LEU A N 1
ATOM 2186 C CA . LEU A 1 279 ? 15.108 6.340 -3.820 1.00 92.75 279 LEU A CA 1
ATOM 2187 C C . LEU A 1 279 ? 15.167 7.557 -4.759 1.00 92.75 279 LEU A C 1
ATOM 2189 O O . LEU A 1 279 ? 14.630 8.616 -4.437 1.00 92.75 279 LEU A O 1
ATOM 2193 N N . ARG A 1 280 ? 15.740 7.403 -5.962 1.00 91.56 280 ARG A N 1
ATOM 2194 C CA . ARG A 1 280 ? 15.734 8.471 -6.977 1.00 91.56 280 ARG A CA 1
ATOM 2195 C C . ARG A 1 280 ? 14.318 8.832 -7.426 1.00 91.56 280 ARG A C 1
ATOM 2197 O O . ARG A 1 280 ? 14.049 10.014 -7.620 1.00 91.56 280 ARG A O 1
ATOM 2204 N N . SER A 1 281 ? 13.423 7.853 -7.577 1.00 89.31 281 SER A N 1
ATOM 2205 C CA . SER A 1 281 ? 12.018 8.095 -7.931 1.00 89.31 281 SER A CA 1
ATOM 2206 C C . SER A 1 281 ? 11.305 8.918 -6.859 1.00 89.31 281 SER A C 1
ATOM 2208 O O . SER A 1 281 ? 10.647 9.904 -7.191 1.00 89.31 281 SER A O 1
ATOM 2210 N N . VAL A 1 282 ? 11.482 8.572 -5.579 1.00 89.19 282 VAL A N 1
ATOM 2211 C CA . VAL A 1 282 ? 10.943 9.355 -4.452 1.00 89.19 282 VAL A CA 1
ATOM 2212 C C . VAL A 1 282 ? 11.503 10.780 -4.470 1.00 89.19 282 VAL A C 1
ATOM 2214 O O . VAL A 1 282 ? 10.743 11.747 -4.440 1.00 89.19 282 VAL A O 1
ATOM 2217 N N . ASN A 1 283 ? 12.826 10.926 -4.606 1.00 87.56 283 ASN A N 1
ATOM 2218 C CA . ASN A 1 283 ? 13.494 12.231 -4.628 1.00 87.56 283 ASN A CA 1
ATOM 2219 C C . ASN A 1 283 ? 13.023 13.102 -5.807 1.00 87.56 283 ASN A C 1
ATOM 2221 O O . ASN A 1 283 ? 12.830 14.309 -5.672 1.00 87.56 283 ASN A O 1
ATOM 2225 N N . HIS A 1 284 ? 12.813 12.493 -6.977 1.00 85.12 284 HIS A N 1
ATOM 2226 C CA . HIS A 1 284 ? 12.313 13.181 -8.165 1.00 85.12 284 HIS A CA 1
ATOM 2227 C C . HIS A 1 284 ? 10.878 13.670 -7.989 1.00 85.12 284 HIS A C 1
ATOM 2229 O O . HIS A 1 284 ? 10.598 14.823 -8.313 1.00 85.12 284 HIS A O 1
ATOM 2235 N N . LEU A 1 285 ? 9.982 12.831 -7.457 1.00 78.44 285 LEU A N 1
ATOM 2236 C CA . LEU A 1 285 ? 8.603 13.225 -7.150 1.00 78.44 285 LEU A CA 1
ATOM 2237 C C . LEU A 1 285 ? 8.575 14.373 -6.140 1.00 78.44 285 LEU A C 1
ATOM 2239 O O . LEU A 1 285 ? 7.869 15.360 -6.351 1.00 78.44 285 LEU A O 1
ATOM 2243 N N . TYR A 1 286 ? 9.402 14.286 -5.100 1.00 77.94 286 TYR A N 1
ATOM 2244 C CA . TYR A 1 286 ? 9.539 15.334 -4.097 1.00 77.94 286 TYR A CA 1
ATOM 2245 C C . TYR A 1 286 ? 10.004 16.668 -4.706 1.00 77.94 286 TYR A C 1
ATOM 2247 O O . TYR A 1 286 ? 9.336 17.688 -4.545 1.00 77.94 286 TYR A O 1
ATOM 2255 N N . LYS A 1 287 ? 11.098 16.655 -5.482 1.00 77.31 287 LYS A N 1
ATOM 2256 C CA . LYS A 1 287 ? 11.700 17.861 -6.082 1.00 77.31 287 LYS A CA 1
ATOM 2257 C C . LYS A 1 287 ? 10.895 18.465 -7.235 1.00 77.31 287 LYS A C 1
ATOM 2259 O O . LYS A 1 287 ? 10.942 19.672 -7.432 1.00 77.31 287 LYS A O 1
ATOM 2264 N N . ARG A 1 288 ? 10.202 17.657 -8.047 1.00 69.00 288 ARG A N 1
ATOM 2265 C CA . ARG A 1 288 ? 9.404 18.175 -9.176 1.00 69.00 288 ARG A CA 1
ATOM 2266 C C . ARG A 1 288 ? 8.065 18.745 -8.752 1.00 69.00 288 ARG A C 1
ATOM 2268 O O . ARG A 1 288 ? 7.591 19.676 -9.392 1.00 69.00 288 ARG A O 1
ATOM 2275 N N . THR A 1 289 ? 7.457 18.183 -7.713 1.00 60.47 289 THR A N 1
ATOM 2276 C CA . THR A 1 289 ? 6.171 18.692 -7.223 1.00 60.47 289 THR A CA 1
ATOM 2277 C C . THR A 1 289 ? 6.343 20.032 -6.503 1.00 60.47 289 THR A C 1
ATOM 2279 O O . THR A 1 289 ? 5.401 20.816 -6.446 1.00 60.47 289 THR A O 1
ATOM 2282 N N . TYR A 1 290 ? 7.558 20.337 -6.033 1.00 48.84 290 TYR A N 1
ATOM 2283 C CA . TYR A 1 290 ? 7.905 21.617 -5.424 1.00 48.84 290 TYR A CA 1
ATOM 2284 C C . TYR A 1 290 ? 9.285 22.096 -5.905 1.00 48.84 290 TYR A C 1
ATOM 2286 O O . TYR A 1 290 ? 10.299 21.679 -5.335 1.00 48.84 290 TYR A O 1
ATOM 2294 N N . PRO A 1 291 ? 9.374 22.972 -6.928 1.00 46.09 291 PRO A N 1
ATOM 2295 C CA . PRO A 1 291 ? 10.609 23.717 -7.141 1.00 46.09 291 PRO A CA 1
ATOM 2296 C C . PRO A 1 291 ? 10.942 24.475 -5.850 1.00 46.09 291 PRO A C 1
ATOM 2298 O O . PRO A 1 291 ? 10.039 24.984 -5.182 1.00 46.09 291 PRO A O 1
ATOM 2301 N N . LYS A 1 292 ? 12.227 24.497 -5.474 1.00 45.94 292 LYS A N 1
ATOM 2302 C CA . LYS A 1 292 ? 12.702 25.277 -4.324 1.00 45.94 292 LYS A CA 1
ATOM 2303 C C . LYS A 1 292 ? 12.170 26.709 -4.466 1.00 45.94 292 LYS A C 1
ATOM 2305 O O . LYS A 1 292 ? 12.396 27.314 -5.514 1.00 45.94 292 LYS A O 1
ATOM 2310 N N . GLN A 1 293 ? 11.429 27.178 -3.459 1.00 36.56 293 GLN A N 1
ATOM 2311 C CA . GLN A 1 293 ? 11.154 28.606 -3.290 1.00 36.56 293 GLN A CA 1
ATOM 2312 C C . GLN A 1 293 ? 12.465 29.337 -3.011 1.00 36.56 293 GLN A C 1
ATOM 2314 O O . GLN A 1 293 ? 13.328 28.734 -2.327 1.00 36.56 293 GLN A O 1
#